Protein 8G0P (pdb70)

Structure (mmCIF, N/CA/C/O backbone):
data_8G0P
#
_entry.id   8G0P
#
_cell.length_a   49.903
_cell.length_b   72.259
_cell.length_c   80.065
_cell.angle_alpha   90.000
_cell.angle_beta   98.560
_cell.angle_gamma   90.000
#
_symmetry.space_group_name_H-M   'C 1 2 1'
#
loop_
_entity.id
_entity.type
_entity.pdbx_description
1 polymer 'Kinetochore protein NDC80 homolog'
2 polymer 'Kinetochore protein Nuf2'
3 water water
#
loop_
_atom_site.group_PDB
_atom_site.id
_atom_site.type_symbol
_atom_site.label_atom_id
_atom_site.label_alt_id
_atom_site.label_comp_id
_atom_site.label_asym_id
_atom_site.label_entity_id
_atom_site.label_seq_id
_atom_site.pdbx_PDB_ins_code
_atom_site.Cartn_x
_atom_site.Cartn_y
_atom_site.Cartn_z
_atom_site.occupancy
_atom_site.B_iso_or_equiv
_atom_site.auth_seq_id
_atom_site.auth_comp_id
_atom_site.auth_asym_id
_atom_site.auth_atom_id
_atom_site.pdbx_PDB_model_num
ATOM 1 N N . SER A 1 1 ? 8.37250 -9.90343 -35.27649 1.000 138.88759 1 SER A N 1
ATOM 2 C CA . SER A 1 1 ? 7.03088 -9.75645 -35.91078 1.000 132.84835 1 SER A CA 1
ATOM 3 C C . SER A 1 1 ? 6.19396 -11.01968 -35.71877 1.000 139.66163 1 SER A C 1
ATOM 4 O O . SER A 1 1 ? 5.40220 -11.11242 -34.78254 1.000 131.84491 1 SER A O 1
ATOM 14 N N . CYS A 1 2 ? 6.36810 -11.99618 -36.61050 1.000 144.89913 2 CYS A N 1
ATOM 15 C CA . CYS A 1 2 ? 5.60817 -13.23492 -36.49633 1.000 146.40776 2 CYS A CA 1
ATOM 16 C C . CYS A 1 2 ? 6.07722 -14.09429 -35.33092 1.000 138.67602 2 CYS A C 1
ATOM 17 O O . CYS A 1 2 ? 5.32790 -14.96998 -34.88416 1.000 132.31332 2 CYS A O 1
ATOM 25 N N . ASN A 1 3 ? 7.29267 -13.86588 -34.83202 1.000 138.69711 3 ASN A N 1
ATOM 26 C CA . ASN A 1 3 ? 7.79103 -14.59619 -33.67445 1.000 133.35141 3 ASN A CA 1
ATOM 27 C C . ASN A 1 3 ? 8.31274 -13.64361 -32.60561 1.000 124.86442 3 ASN A C 1
ATOM 28 O O . ASN A 1 3 ? 7.91882 -13.74236 -31.43928 1.000 122.88241 3 ASN A O 1
ATOM 39 N N . HIS A 1 4 ? 9.20195 -12.72288 -32.98864 1.000 125.58537 4 HIS A N 1
ATOM 40 C CA . HIS A 1 4 ? 9.76352 -11.78476 -32.02286 1.000 125.38458 4 HIS A CA 1
ATOM 41 C C . HIS A 1 4 ? 8.66053 -11.06148 -31.26463 1.000 121.58914 4 HIS A C 1
ATOM 42 O O . HIS A 1 4 ? 8.60521 -11.09712 -30.03189 1.000 118.95373 4 HIS A O 1
ATOM 56 N N . GLU A 1 5 ? 7.77760 -10.38536 -31.98907 1.000 124.62905 5 GLU A N 1
ATOM 57 C CA . GLU A 1 5 ? 6.63718 -9.75401 -31.33953 1.000 119.04126 5 GLU A CA 1
ATOM 58 C C . GLU A 1 5 ? 5.83674 -10.82276 -30.59566 1.000 113.83922 5 GLU A C 1
ATOM 59 O O . GLU A 1 5 ? 5.87360 -10.87157 -29.35994 1.000 114.01957 5 GLU A O 1
ATOM 71 N N . ARG A 1 6 ? 5.15535 -11.69885 -31.33705 1.000 113.77943 6 ARG A N 1
ATOM 72 C CA . ARG A 1 6 ? 4.26621 -12.68068 -30.72262 1.000 114.46490 6 ARG A CA 1
ATOM 73 C C . ARG A 1 6 ? 4.86411 -13.27772 -29.45244 1.000 103.06153 6 ARG A C 1
ATOM 74 O O . ARG A 1 6 ? 4.19226 -13.37696 -28.42133 1.000 105.56240 6 ARG A O 1
ATOM 95 N N . ASN A 1 7 ? 6.13762 -13.67481 -29.50959 1.000 99.55353 7 ASN A N 1
ATOM 96 C CA . ASN A 1 7 ? 6.77950 -14.24356 -28.32894 1.000 103.64290 7 ASN A CA 1
ATOM 97 C C . ASN A 1 7 ? 6.93038 -13.20216 -27.22698 1.000 105.35508 7 ASN A C 1
ATOM 98 O O . ASN A 1 7 ? 6.71523 -13.50416 -26.04726 1.000 94.90220 7 ASN A O 1
ATOM 109 N N . GLU A 1 8 ? 7.30401 -11.97223 -27.58754 1.000 102.06350 8 GLU A N 1
ATOM 110 C CA . GLU A 1 8 ? 7.40557 -10.91729 -26.58470 1.000 97.77151 8 GLU A CA 1
ATOM 111 C C . GLU A 1 8 ? 6.04747 -10.63427 -25.95464 1.000 94.12195 8 GLU A C 1
ATOM 112 O O . GLU A 1 8 ? 5.95377 -10.39944 -24.74402 1.000 83.86073 8 GLU A O 1
ATOM 124 N N . LEU A 1 9 ? 4.98013 -10.65208 -26.75853 1.000 88.12267 9 LEU A N 1
ATOM 125 C CA . LEU A 1 9 ? 3.64293 -10.50096 -26.19449 1.000 84.63664 9 LEU A CA 1
ATOM 126 C C . LEU A 1 9 ? 3.33098 -11.64420 -25.23389 1.000 86.72191 9 LEU A C 1
ATOM 127 O O . LEU A 1 9 ? 2.69118 -11.43543 -24.19693 1.000 70.37374 9 LEU A O 1
ATOM 143 N N . GLN A 1 10 ? 3.79287 -12.85713 -25.55261 1.000 77.73549 10 GLN A N 1
ATOM 144 C CA . GLN A 1 10 ? 3.54040 -14.00234 -24.68238 1.000 78.46852 10 GLN A CA 1
ATOM 145 C C . GLN A 1 10 ? 4.19563 -13.81153 -23.31961 1.000 79.11437 10 GLN A C 1
ATOM 146 O O . GLN A 1 10 ? 3.56161 -14.01925 -22.27804 1.000 73.25323 10 GLN A O 1
ATOM 160 N N . GLN A 1 11 ? 5.47597 -13.42983 -23.30664 1.000 68.55613 11 GLN A N 1
ATOM 161 C CA . GLN A 1 11 ? 6.16174 -13.21281 -22.03732 1.000 80.60423 11 GLN A CA 1
ATOM 162 C C . GLN A 1 11 ? 5.46104 -12.14718 -21.20589 1.000 72.08068 11 GLN A C 1
ATOM 163 O O . GLN A 1 11 ? 5.44370 -12.23350 -19.97248 1.000 59.02775 11 GLN A O 1
ATOM 177 N N . THR A 1 12 ? 4.87799 -11.13926 -21.85952 1.000 69.02267 12 THR A N 1
ATOM 178 C CA . THR A 1 12 ? 4.08923 -10.14938 -21.13419 1.000 66.44879 12 THR A CA 1
ATOM 179 C C . THR A 1 12 ? 2.85768 -10.79162 -20.50848 1.000 63.87785 12 THR A C 1
ATOM 180 O O . THR A 1 12 ? 2.52005 -10.50936 -19.35374 1.000 53.72365 12 THR A O 1
ATOM 191 N N . ILE A 1 13 ? 2.17406 -11.66142 -21.25662 1.000 64.98277 13 ILE A N 1
ATOM 192 C CA . ILE A 1 13 ? 1.04472 -12.39585 -20.69438 1.000 66.71835 13 ILE A CA 1
ATOM 193 C C . ILE A 1 13 ? 1.48860 -13.18762 -19.47147 1.000 65.92177 13 ILE A C 1
ATOM 194 O O . ILE A 1 13 ? 0.80847 -13.19898 -18.43770 1.000 60.04308 13 ILE A O 1
ATOM 210 N N . ASN A 1 14 ? 2.63885 -13.85822 -19.56759 1.000 64.75876 14 ASN A N 1
ATOM 211 C CA . ASN A 1 14 ? 3.12965 -14.65713 -18.44964 1.000 56.55375 14 ASN A CA 1
ATOM 212 C C . ASN A 1 14 ? 3.41149 -13.78380 -17.23397 1.000 56.41404 14 ASN A C 1
ATOM 213 O O . ASN A 1 14 ? 3.00208 -14.10632 -16.11232 1.000 53.05180 14 ASN A O 1
ATOM 224 N N . LYS A 1 15 ? 4.12139 -12.67352 -17.43737 1.000 48.41136 15 LYS A N 1
ATOM 225 C CA . LYS A 1 15 ? 4.42397 -11.77188 -16.33222 1.000 52.26863 15 LYS A CA 1
ATOM 226 C C . LYS A 1 15 ? 3.14283 -11.21484 -15.72478 1.000 59.08023 15 LYS A C 1
ATOM 227 O O . LYS A 1 15 ? 2.89345 -11.35801 -14.52244 1.000 44.12388 15 LYS A O 1
ATOM 246 N N . LEU A 1 16 ? 2.30839 -10.58222 -16.55394 1.000 44.85703 16 LEU A N 1
ATOM 247 C CA . LEU A 1 16 ? 1.09164 -9.95682 -16.04832 1.000 55.21672 16 LEU A CA 1
ATOM 248 C C . LEU A 1 16 ? 0.18769 -10.96232 -15.34350 1.000 51.40147 16 LEU A C 1
ATOM 249 O O . LEU A 1 16 ? -0.48767 -10.60927 -14.36946 1.000 50.74420 16 LEU A O 1
ATOM 265 N N . THR A 1 17 ? 0.16275 -12.21466 -15.80794 1.000 44.42704 17 THR A N 1
ATOM 266 C CA . THR A 1 17 ? -0.65951 -13.22283 -15.14618 1.000 48.59735 17 THR A CA 1
ATOM 267 C C . THR A 1 17 ? -0.16507 -13.48714 -13.72900 1.000 47.58468 17 THR A C 1
ATOM 268 O O . THR A 1 17 ? -0.96704 -13.62814 -12.79873 1.000 46.31403 17 THR A O 1
ATOM 279 N N . LYS A 1 18 ? 1.15540 -13.56723 -13.54650 1.000 45.16667 18 LYS A N 1
ATOM 280 C CA . LYS A 1 18 ? 1.70440 -13.72906 -12.20534 1.000 48.63072 18 LYS A CA 1
ATOM 281 C C . LYS A 1 18 ? 1.52791 -12.46299 -11.37743 1.000 50.99147 18 LYS A C 1
ATOM 282 O O . LYS A 1 18 ? 1.31706 -12.54175 -10.16073 1.000 48.72499 18 LYS A O 1
ATOM 301 N N . ASP A 1 19 ? 1.60899 -11.29126 -12.01274 1.000 45.66753 19 ASP A N 1
ATOM 302 C CA . ASP A 1 19 ? 1.35462 -10.04747 -11.29423 1.000 52.35039 19 ASP A CA 1
ATOM 303 C C . ASP A 1 19 ? -0.07868 -9.99830 -10.77997 1.000 47.80098 19 ASP A C 1
ATOM 304 O O . ASP A 1 19 ? -0.32837 -9.55455 -9.65273 1.000 43.62872 19 ASP A O 1
ATOM 313 N N . LEU A 1 20 ? -1.03562 -10.44513 -11.59724 1.000 41.02766 20 LEU A N 1
ATOM 314 C CA . LEU A 1 20 ? -2.42566 -10.49504 -11.15593 1.000 46.70398 20 LEU A CA 1
ATOM 315 C C . LEU A 1 20 ? -2.58553 -11.44822 -9.97863 1.000 49.06735 20 LEU A C 1
ATOM 316 O O . LEU A 1 20 ? -3.24109 -11.12012 -8.98281 1.000 43.31481 20 LEU A O 1
ATOM 332 N N . GLU A 1 21 ? -1.98877 -12.63940 -10.07629 1.000 46.23623 21 GLU A N 1
ATOM 333 C CA . GLU A 1 21 ? -2.05156 -13.59253 -8.97320 1.000 45.97542 21 GLU A CA 1
ATOM 334 C C . GLU A 1 21 ? -1.54913 -12.96944 -7.67783 1.000 43.54945 21 GLU A C 1
ATOM 335 O O . GLU A 1 21 ? -2.13920 -13.17292 -6.61108 1.000 40.36076 21 GLU A O 1
ATOM 347 N N . ALA A 1 22 ? -0.45387 -12.20960 -7.74979 1.000 39.78728 22 ALA A N 1
ATOM 348 C CA . ALA A 1 22 ? 0.08873 -11.58502 -6.54855 1.000 43.87069 22 ALA A CA 1
ATOM 349 C C . ALA A 1 22 ? -0.88949 -10.57309 -5.96523 1.000 48.63153 22 ALA A C 1
ATOM 350 O O . ALA A 1 22 ? -0.99248 -10.43203 -4.74173 1.000 45.02672 22 ALA A O 1
ATOM 357 N N . GLU A 1 23 ? -1.61733 -9.85758 -6.82471 1.000 52.67405 23 GLU A N 1
ATOM 358 C CA . GLU A 1 23 ? -2.58402 -8.87901 -6.34213 1.000 49.37363 23 GLU A CA 1
ATOM 359 C C . GLU A 1 23 ? -3.85214 -9.54250 -5.82155 1.000 44.87310 23 GLU A C 1
ATOM 360 O O . GLU A 1 23 ? -4.45992 -9.04146 -4.86866 1.000 42.91430 23 GLU A O 1
ATOM 372 N N . GLN A 1 24 ? -4.27035 -10.65400 -6.43322 1.000 41.45009 24 GLN A N 1
ATOM 373 C CA . GLN A 1 24 ? -5.37891 -11.42372 -5.88142 1.000 45.16868 24 GLN A CA 1
ATOM 374 C C . GLN A 1 24 ? -5.04019 -11.93357 -4.48719 1.000 42.68355 24 GLN A C 1
ATOM 375 O O . GLN A 1 24 ? -5.90310 -11.97599 -3.60325 1.000 40.77399 24 GLN A O 1
ATOM 389 N N . GLN A 1 25 ? -3.78436 -12.33423 -4.27935 1.000 41.02583 25 GLN A N 1
ATOM 390 C CA . GLN A 1 25 ? -3.34047 -12.77274 -2.96050 1.000 40.21200 25 GLN A CA 1
ATOM 391 C C . GLN A 1 25 ? -3.38966 -11.62407 -1.96189 1.000 46.92586 25 GLN A C 1
ATOM 392 O O . GLN A 1 25 ? -3.89210 -11.77652 -0.84137 1.000 40.96772 25 GLN A O 1
ATOM 406 N N . LYS A 1 26 ? -2.87124 -10.45891 -2.35742 1.000 41.79858 26 LYS A N 1
ATOM 407 C CA . LYS A 1 26 ? -2.83261 -9.31506 -1.45308 1.000 45.25696 26 LYS A CA 1
ATOM 408 C C . LYS A 1 26 ? -4.23494 -8.88291 -1.04425 1.000 44.24754 26 LYS A C 1
ATOM 409 O O . LYS A 1 26 ? -4.46774 -8.52099 0.11556 1.000 45.71285 26 LYS A O 1
ATOM 428 N N . LEU A 1 27 ? -5.18310 -8.91085 -1.98254 1.000 43.18322 27 LEU A N 1
ATOM 429 C CA . LEU A 1 27 ? -6.55015 -8.51168 -1.66326 1.000 46.98510 27 LEU A CA 1
ATOM 430 C C . LEU A 1 27 ? -7.16463 -9.45040 -0.63259 1.000 43.00795 27 LEU A C 1
ATOM 431 O O . LEU A 1 27 ? -7.69896 -9.00654 0.38937 1.000 43.44246 27 LEU A O 1
ATOM 447 N N . TRP A 1 28 ? -7.10232 -10.75834 -0.89215 1.000 50.19032 28 TRP A N 1
ATOM 448 C CA . TRP A 1 28 ? -7.61181 -11.73755 0.06382 1.000 42.61619 28 TRP A CA 1
ATOM 449 C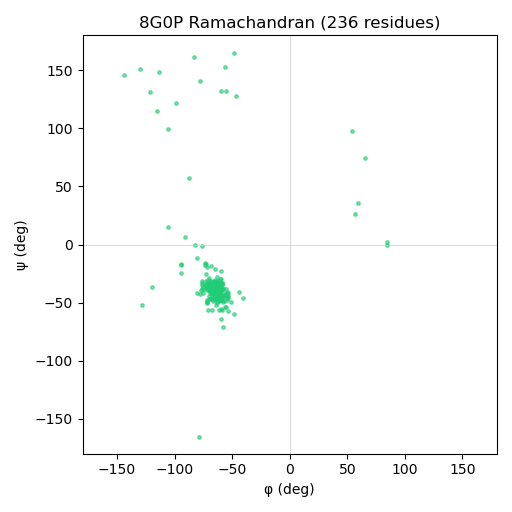 C . TRP A 1 28 ? -6.94923 -11.57040 1.42478 1.000 44.89851 28 TRP A C 1
ATOM 450 O O . TRP A 1 28 ? -7.62556 -11.58626 2.46138 1.000 45.84344 28 TRP A O 1
ATOM 471 N N . ASN A 1 29 ? -5.62648 -11.39305 1.43913 1.000 41.53901 29 ASN A N 1
ATOM 472 C CA . ASN A 1 29 ? -4.91035 -11.16476 2.69028 1.000 44.01382 29 ASN A CA 1
ATOM 473 C C . ASN A 1 29 ? -5.48701 -9.97149 3.44338 1.000 47.82144 29 ASN A C 1
ATOM 474 O O . ASN A 1 29 ? -5.84092 -10.07751 4.62307 1.00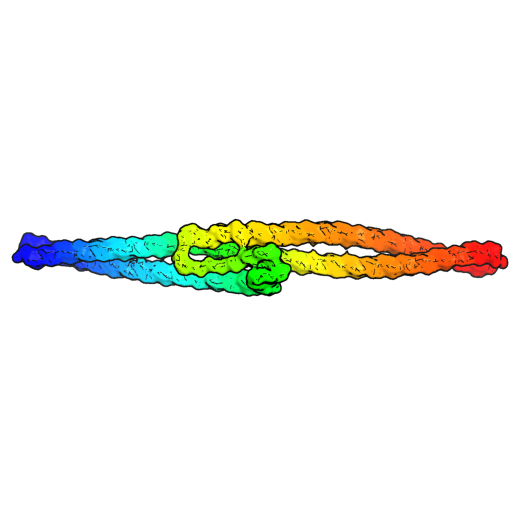0 42.69908 29 ASN A O 1
ATOM 485 N N . GLU A 1 30 ? -5.58660 -8.81989 2.77356 1.000 43.47428 30 GLU A N 1
ATOM 486 C CA . GLU A 1 30 ? -6.08359 -7.62022 3.43850 1.000 44.76747 30 GLU A CA 1
ATOM 487 C C . GLU A 1 30 ? -7.53981 -7.77192 3.85549 1.000 47.99968 30 GLU A C 1
ATOM 488 O O . GLU A 1 30 ? -7.96464 -7.17555 4.85146 1.000 48.29294 30 GLU A O 1
ATOM 500 N N . GLU A 1 31 ? -8.32108 -8.55812 3.10973 1.000 46.02088 31 GLU A N 1
ATOM 501 C CA . GLU A 1 31 ? -9.70514 -8.80111 3.50092 1.000 49.61377 31 GLU A CA 1
ATOM 502 C C . GLU A 1 31 ? -9.77446 -9.53048 4.83559 1.000 51.51610 31 GLU A C 1
ATOM 503 O O . GLU A 1 31 ? -10.60246 -9.19939 5.69261 1.000 48.19627 31 GLU A O 1
ATOM 515 N N . LEU A 1 32 ? -8.90968 -10.52979 5.02913 1.000 47.19782 32 LEU A N 1
ATOM 516 C CA . LEU A 1 32 ? -8.92602 -11.29157 6.27157 1.000 52.05694 32 LEU A CA 1
ATOM 517 C C . LEU A 1 32 ? -8.39072 -10.47270 7.43986 1.000 46.49296 32 LEU A C 1
ATOM 518 O O . LEU A 1 32 ? -8.87436 -10.62148 8.56711 1.000 47.95902 32 LEU A O 1
ATOM 534 N N . LYS A 1 33 ? -7.40046 -9.60955 7.19950 1.000 47.04401 33 LYS A N 1
ATOM 535 C CA . LYS A 1 33 ? -6.94609 -8.70558 8.25128 1.000 55.69542 33 LYS A CA 1
ATOM 536 C C . LYS A 1 33 ? -8.08481 -7.80634 8.71566 1.000 48.67041 33 LYS A C 1
ATOM 537 O O . LYS A 1 33 ? -8.31007 -7.63648 9.91890 1.000 48.57120 33 LYS A O 1
ATOM 556 N N . TYR A 1 34 ? -8.81085 -7.21212 7.76508 1.000 44.94859 34 TYR A N 1
ATOM 557 C CA . TYR A 1 34 ? -9.93553 -6.35448 8.12127 1.000 52.49637 34 TYR A CA 1
ATOM 558 C C . TYR A 1 34 ? -10.98094 -7.12203 8.92051 1.000 54.83610 34 TYR A C 1
ATOM 559 O O . TYR A 1 34 ? -11.56419 -6.58620 9.87051 1.000 45.64523 34 TYR A O 1
ATOM 577 N N . ALA A 1 35 ? -11.23458 -8.37873 8.54917 1.000 46.72392 35 ALA A N 1
ATOM 578 C CA . ALA A 1 35 ? -12.21383 -9.17982 9.27511 1.000 49.28171 35 ALA A CA 1
ATOM 579 C C . ALA A 1 35 ? -11.75878 -9.42875 10.70776 1.000 53.62448 35 ALA A C 1
ATOM 580 O O . ALA A 1 35 ? -12.54117 -9.28313 11.65407 1.000 44.11710 35 ALA A O 1
ATOM 587 N N . ARG A 1 36 ? -10.49005 -9.80667 10.88823 1.000 45.07799 36 ARG A N 1
ATOM 588 C CA . ARG A 1 36 ? -9.96263 -9.97652 12.23821 1.000 51.26503 36 ARG A CA 1
ATOM 589 C C . ARG A 1 36 ? -10.01198 -8.66580 13.01393 1.000 57.96314 36 ARG A C 1
ATOM 590 O O . ARG A 1 36 ? -10.38374 -8.64576 14.19299 1.000 48.67756 36 ARG A O 1
ATOM 611 N N . GLY A 1 37 ? -9.63338 -7.55964 12.37090 1.000 47.45630 37 GLY A N 1
ATOM 612 C CA . GLY A 1 37 ? -9.67746 -6.27576 13.04896 1.000 49.59045 37 GLY A CA 1
ATOM 613 C C . GLY A 1 37 ? -11.08118 -5.89935 13.48174 1.000 54.06009 37 GLY A C 1
ATOM 614 O O . GLY A 1 37 ? -11.27994 -5.33892 14.56190 1.000 52.70977 37 GLY A O 1
ATOM 618 N N . LYS A 1 38 ? -12.07142 -6.20071 12.64148 1.000 49.59739 38 LYS A N 1
ATOM 619 C CA . LYS A 1 38 ? -13.46014 -5.96839 13.01728 1.000 51.60118 38 LYS A CA 1
ATOM 620 C C . LYS A 1 38 ? -13.81774 -6.76497 14.26403 1.000 61.00825 38 LYS A C 1
ATOM 621 O O . LYS A 1 38 ? -14.13774 -6.19547 15.31349 1.000 55.05925 38 LYS A O 1
ATOM 640 N N . GLU A 1 39 ? -13.77115 -8.09437 14.15865 1.000 56.25783 39 GLU A N 1
ATOM 641 C CA . GLU A 1 39 ? -14.13103 -8.98910 15.25257 1.000 62.20221 39 GLU A CA 1
ATOM 642 C C . GLU A 1 39 ? -13.53614 -8.50781 16.56902 1.000 59.39149 39 GLU A C 1
ATOM 643 O O . GLU A 1 39 ? -14.19780 -8.56485 17.60987 1.000 57.76442 39 GLU A O 1
ATOM 655 N N . ALA A 1 40 ? -12.29094 -8.02962 16.53556 1.000 52.58597 40 ALA A N 1
ATOM 656 C CA . ALA A 1 40 ? -11.67744 -7.50393 17.74943 1.000 55.19834 40 ALA A CA 1
ATOM 657 C C . ALA A 1 40 ? -12.44671 -6.30551 18.28935 1.000 54.82986 40 ALA A C 1
ATOM 658 O O . ALA A 1 40 ? -12.53188 -6.12276 19.50884 1.000 58.06570 40 ALA A O 1
ATOM 665 N N . ILE A 1 41 ? -13.01581 -5.48400 17.40506 1.000 54.02332 41 ILE A N 1
ATOM 666 C CA . ILE A 1 41 ? -13.79446 -4.33402 17.85455 1.000 60.34165 41 ILE A CA 1
ATOM 667 C C . ILE A 1 41 ? -15.16033 -4.77534 18.36560 1.000 60.85019 41 ILE A C 1
ATOM 668 O O . ILE A 1 41 ? -15.64478 -4.26878 19.38280 1.000 50.86508 41 ILE A O 1
ATOM 684 N N . GLU A 1 42 ? -15.81036 -5.71299 17.67035 1.000 57.75824 42 GLU A N 1
ATOM 685 C CA . GLU A 1 42 ? -17.08929 -6.22190 18.15557 1.000 61.21219 42 GLU A CA 1
ATOM 686 C C . GLU A 1 42 ? -16.92969 -6.87281 19.52426 1.000 61.56189 42 GLU A C 1
ATOM 687 O O . GLU A 1 42 ? -17.82054 -6.77301 20.37598 1.000 60.37553 42 GLU A O 1
ATOM 699 N N . THR A 1 43 ? -15.79786 -7.54325 19.75457 1.000 58.12450 43 THR A N 1
ATOM 700 C CA . THR A 1 43 ? -15.55192 -8.14693 21.05999 1.000 64.95937 43 THR A CA 1
ATOM 701 C C . THR A 1 43 ? -15.42356 -7.08223 22.14292 1.000 65.88284 43 THR A C 1
ATOM 702 O O . THR A 1 43 ? -15.97637 -7.23336 23.23854 1.000 63.09637 43 THR A O 1
ATOM 713 N N . GLN A 1 44 ? -14.69583 -5.99940 21.85832 1.000 63.79872 44 GLN A N 1
ATOM 714 C CA . GLN A 1 44 ? -14.55666 -4.92986 22.84115 1.000 63.43427 44 GLN A CA 1
ATOM 715 C C . GLN A 1 44 ? -15.88365 -4.21517 23.06658 1.000 58.80461 44 GLN A C 1
ATOM 716 O O . GLN A 1 44 ? -16.20236 -3.82582 24.19675 1.000 50.48573 44 GLN A O 1
ATOM 730 N N . LEU A 1 45 ? -16.66949 -4.03094 22.00260 1.000 51.63655 45 LEU A N 1
ATOM 731 C CA . LEU A 1 45 ? -17.97596 -3.39934 22.15252 1.000 57.68434 45 LEU A CA 1
ATOM 732 C C . LEU A 1 45 ? -18.90101 -4.25321 23.01004 1.000 57.96507 45 LEU A C 1
ATOM 733 O O . LEU A 1 45 ? -19.67730 -3.72616 23.81534 1.000 63.51465 45 LEU A O 1
ATOM 749 N N . ALA A 1 46 ? -18.83791 -5.57715 22.84569 1.000 60.49923 46 ALA A N 1
ATOM 750 C CA . ALA A 1 46 ? -19.65694 -6.46023 23.66708 1.000 52.88067 46 ALA A CA 1
ATOM 751 C C . ALA A 1 46 ? -19.31559 -6.31832 25.14320 1.000 60.47455 46 ALA A C 1
ATOM 752 O O . ALA A 1 46 ? -20.20017 -6.43586 25.99991 1.000 61.75569 46 ALA A O 1
ATOM 759 N N . GLU A 1 47 ? -18.04361 -6.06675 25.46104 1.000 54.13157 47 GLU A N 1
ATOM 760 C CA . GLU A 1 47 ? -17.66026 -5.85771 26.85270 1.000 59.32172 47 GLU A CA 1
ATOM 761 C C . GLU A 1 47 ? -18.17149 -4.51723 27.36743 1.000 61.09998 47 GLU A C 1
ATOM 762 O O . GLU A 1 47 ? -18.57054 -4.40439 28.53233 1.000 57.06986 47 GLU A O 1
ATOM 774 N N . TYR A 1 48 ? -18.16982 -3.48925 26.51506 1.000 56.01491 48 TYR A N 1
ATOM 775 C CA . TYR A 1 48 ? -18.67286 -2.18573 26.93702 1.000 60.33116 48 TYR A CA 1
ATOM 776 C C . TYR A 1 48 ? -20.18153 -2.22109 27.14845 1.000 55.75424 48 TYR A C 1
ATOM 777 O O . TYR A 1 48 ? -20.69651 -1.61421 28.09469 1.000 49.80722 48 TYR A O 1
ATOM 795 N N . HIS A 1 49 ? -20.90631 -2.92607 26.27611 1.000 56.52977 49 HIS A N 1
ATOM 796 C CA . HIS A 1 49 ? -22.35529 -3.01072 26.41764 1.000 57.78018 49 HIS A CA 1
ATOM 797 C C . HIS A 1 49 ? -22.75387 -3.90914 27.57967 1.000 54.44078 49 HIS A C 1
ATOM 798 O O . HIS A 1 49 ? -23.75862 -3.64424 28.24867 1.000 62.11131 49 HIS A O 1
ATOM 812 N N . LYS A 1 50 ? -21.98858 -4.97281 27.83037 1.000 47.35583 50 LYS A N 1
ATOM 813 C CA . LYS A 1 50 ? -22.25611 -5.82188 28.98625 1.000 64.37831 50 LYS A CA 1
ATOM 814 C C . LYS A 1 50 ? -22.22472 -5.00840 30.27397 1.000 61.29657 50 LYS A C 1
ATOM 815 O O . LYS A 1 50 ? -23.13950 -5.09379 31.10151 1.000 49.48362 50 LYS A O 1
ATOM 834 N N . LEU A 1 51 ? -21.17868 -4.20021 30.45508 1.000 55.64287 51 LEU A N 1
ATOM 835 C CA . LEU A 1 51 ? -21.07086 -3.39805 31.66902 1.000 63.59417 51 LEU A CA 1
ATOM 836 C C . LEU A 1 51 ? -22.10192 -2.27558 31.68257 1.000 68.53583 51 LEU A C 1
ATOM 837 O O . LEU A 1 51 ? -22.67377 -1.96555 32.73441 1.000 54.79201 51 LEU A O 1
ATOM 853 N N . ALA A 1 52 ? -22.35542 -1.65546 30.52657 1.000 54.12019 52 ALA A N 1
ATOM 854 C CA . ALA A 1 52 ? -23.37211 -0.61012 30.46139 1.000 57.59901 52 ALA A CA 1
ATOM 855 C C . ALA A 1 52 ? -24.73104 -1.14073 30.90008 1.000 59.93865 52 ALA A C 1
ATOM 856 O O . ALA A 1 52 ? -25.46004 -0.46995 31.63981 1.000 53.60952 52 ALA A O 1
ATOM 863 N N . ARG A 1 53 ? -25.09141 -2.34457 30.44813 1.000 65.91143 53 ARG A N 1
ATOM 864 C CA . ARG A 1 53 ? -26.33839 -2.95888 30.89281 1.000 64.05784 53 ARG A CA 1
ATOM 865 C C . ARG A 1 53 ? -26.31710 -3.20688 32.39625 1.000 59.81727 53 ARG A C 1
ATOM 866 O O . ARG A 1 53 ? -27.34166 -3.06112 33.07428 1.000 54.73988 53 ARG A O 1
ATOM 887 N N . LYS A 1 54 ? -25.15354 -3.57697 32.93643 1.000 56.48912 54 LYS A N 1
ATOM 888 C CA . LYS A 1 54 ? -25.03620 -3.78095 34.37630 1.000 64.08790 54 LYS A CA 1
ATOM 889 C C . LYS A 1 54 ? -25.28097 -2.48309 35.13548 1.000 65.09006 54 LYS A C 1
ATOM 890 O O . LYS A 1 54 ? -25.94998 -2.47867 36.17590 1.000 60.65562 54 LYS A O 1
ATOM 909 N N . LEU A 1 55 ? -24.74533 -1.37188 34.63284 1.000 59.94078 55 LEU A N 1
ATOM 910 C CA . LEU A 1 55 ? -24.98282 -0.06236 35.22617 1.000 55.94883 55 LEU A CA 1
ATOM 911 C C . LEU A 1 55 ? -26.30404 0.54914 34.78014 1.000 49.63111 55 LEU A C 1
ATOM 912 O O . LEU A 1 55 ? -26.62544 1.66560 35.19955 1.000 54.40847 55 LEU A O 1
ATOM 928 N N . LYS A 1 56 ? -27.06282 -0.14844 33.93569 1.000 49.76545 56 LYS A N 1
ATOM 929 C CA . LYS A 1 56 ? -28.37487 0.31092 33.48375 1.000 50.52528 56 LYS A CA 1
ATOM 930 C C . LYS A 1 56 ? -28.28782 1.65569 32.77063 1.000 59.71767 56 LYS A C 1
ATOM 931 O O . LYS A 1 56 ? -29.16939 2.50822 32.89532 1.000 55.32305 56 LYS A O 1
ATOM 950 N N . LEU A 1 57 ? -27.20333 1.84923 32.02547 1.000 55.06208 57 LEU A N 1
ATOM 951 C CA . LEU A 1 57 ? -27.18007 2.84333 30.96363 1.000 54.00067 57 LEU A CA 1
ATOM 952 C C . LEU A 1 57 ? -27.85303 2.32221 29.70285 1.000 52.28519 57 LEU A C 1
ATOM 953 O O . LEU A 1 57 ? -28.13122 3.10952 28.78917 1.000 58.75191 57 LEU A O 1
ATOM 969 N N . ILE A 1 58 ? -28.13162 1.02264 29.64647 1.000 51.73965 58 ILE A N 1
ATOM 970 C CA . ILE A 1 58 ? -28.71238 0.36171 28.48367 1.000 60.23886 58 ILE A CA 1
ATOM 971 C C . ILE A 1 58 ? -29.66523 -0.72754 28.97353 1.000 65.25979 58 ILE A C 1
ATOM 972 O O . ILE A 1 58 ? -29.38743 -1.36791 30.00868 1.000 51.10432 58 ILE A O 1
ATOM 988 N N . PRO A 1 59 ? -30.76772 -0.99322 28.27184 1.000 62.53903 59 PRO A N 1
ATOM 989 C CA . PRO A 1 59 ? -31.22020 -0.41887 26.99064 1.000 58.62012 59 PRO A CA 1
ATOM 990 C C . PRO A 1 59 ? -31.85250 0.96510 27.09556 1.000 61.63352 59 PRO A C 1
ATOM 991 O O . PRO A 1 59 ? -31.74452 1.64542 28.11166 1.000 64.20627 59 PRO A O 1
ATOM 1002 N N . LYS A 1 60 ? -32.52466 1.38760 26.02602 1.000 57.52936 60 LYS A N 1
ATOM 1003 C CA . LYS A 1 60 ? -33.18038 2.68697 26.00829 1.000 64.13360 60 LYS A CA 1
ATOM 1004 C C . LYS A 1 60 ? -34.21823 2.77105 27.11803 1.000 62.69666 60 LYS A C 1
ATOM 1005 O O . LYS A 1 60 ? -35.03429 1.86202 27.29519 1.000 63.21989 60 LYS A O 1
ATOM 1024 N N . GLY A 1 61 ? -34.18555 3.87058 27.86565 1.000 63.67121 61 GLY A N 1
ATOM 1025 C CA . GLY A 1 61 ? -35.07283 4.04926 28.99024 1.000 57.26113 61 GLY A CA 1
ATOM 1026 C C . GLY A 1 61 ? -34.60467 3.41743 30.28070 1.000 64.00594 61 GLY A C 1
ATOM 1027 O O . GLY A 1 61 ? -35.33207 3.48313 31.28042 1.000 62.59319 61 GLY A O 1
ATOM 1031 N N . ALA A 1 62 ? -33.42601 2.79897 30.29507 1.000 61.87113 62 ALA A N 1
ATOM 1032 C CA . ALA A 1 62 ? -32.88552 2.26536 31.53735 1.000 54.77517 62 ALA A CA 1
ATOM 1033 C C . ALA A 1 62 ? -32.80545 3.37277 32.58156 1.000 54.20706 62 ALA A C 1
ATOM 1034 O O . ALA A 1 62 ? -32.67746 4.55655 32.25676 1.000 58.42367 62 ALA A O 1
ATOM 1041 N N . GLU A 1 63 ? -32.87759 2.97627 33.85378 1.000 63.71634 63 GLU A N 1
ATOM 1042 C CA . GLU A 1 63 ? -33.11808 3.94502 34.91824 1.000 60.88528 63 GLU A CA 1
ATOM 1043 C C . GLU A 1 63 ? -31.90633 4.81891 35.21783 1.000 55.43008 63 GLU A C 1
ATOM 1044 O O . GLU A 1 63 ? -32.06588 5.87176 35.84345 1.000 56.84525 63 GLU A O 1
ATOM 1056 N N . ASN A 1 64 ? -30.70754 4.42133 34.78844 1.000 60.87617 64 ASN A N 1
ATOM 1057 C CA . ASN A 1 64 ? -29.50829 5.22731 34.98310 1.000 58.20923 64 ASN A CA 1
ATOM 1058 C C . ASN A 1 64 ? -29.04035 5.89027 33.68970 1.000 56.27161 64 ASN A C 1
ATOM 1059 O O . ASN A 1 64 ? -27.90399 6.37067 33.62004 1.000 53.38926 64 ASN A O 1
ATOM 1070 N N . SER A 1 65 ? -29.89712 5.93369 32.66658 1.000 61.50453 65 SER A N 1
ATOM 1071 C CA . SER A 1 65 ? -29.50967 6.44396 31.35711 1.000 59.92915 65 SER A CA 1
ATOM 1072 C C . SER A 1 65 ? -29.84012 7.91705 31.15711 1.000 67.04731 65 SER A C 1
ATOM 1073 O O . SER A 1 65 ? -29.29461 8.53919 30.23690 1.000 62.39545 65 SER A O 1
ATOM 1081 N N . LYS A 1 66 ? -30.71871 8.48455 31.98413 1.000 60.76566 66 LYS A N 1
ATOM 1082 C CA . LYS A 1 66 ? -31.13237 9.88321 31.86511 1.000 63.44340 66 LYS A CA 1
ATOM 1083 C C . LYS A 1 66 ? -31.70815 10.19116 30.48536 1.000 64.96171 66 LYS A C 1
ATOM 1084 O O . LYS A 1 66 ? -31.67156 11.33507 30.02481 1.000 74.48738 66 LYS A O 1
ATOM 1103 N N . GLY A 1 67 ? -32.24956 9.17672 29.81574 1.000 58.55343 67 GLY A N 1
ATOM 1104 C CA . GLY A 1 67 ? -32.86879 9.36430 28.52371 1.000 59.60984 67 GLY A CA 1
ATOM 1105 C C . GLY A 1 67 ? -31.92461 9.34814 27.34394 1.000 59.63121 67 GLY A C 1
ATOM 1106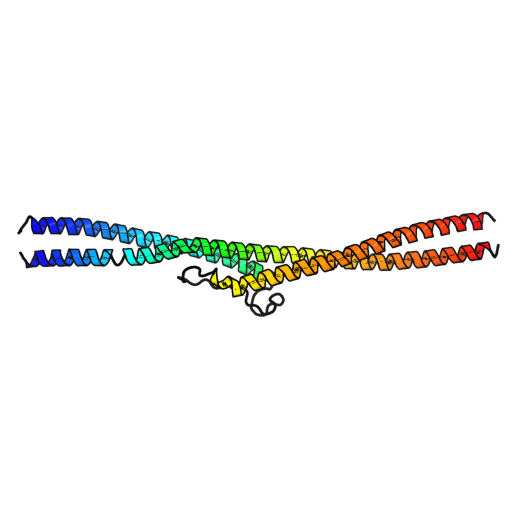 O O . GLY A 1 67 ? -32.38464 9.50324 26.20555 1.000 65.56951 67 GLY A O 1
ATOM 1110 N N . TYR A 1 68 ? -30.62622 9.17129 27.57009 1.000 63.78857 68 TYR A N 1
ATOM 1111 C CA . TYR A 1 68 ? -29.67544 9.08953 26.47406 1.000 62.68632 68 TYR A CA 1
ATOM 1112 C C . TYR A 1 68 ? -29.63322 7.67159 25.90754 1.000 63.81718 68 TYR A C 1
ATOM 1113 O O . TYR A 1 68 ? -30.04531 6.70148 26.54998 1.000 58.82371 68 TYR A O 1
ATOM 1131 N N . ASP A 1 69 ? -29.12014 7.56201 24.68614 1.000 58.17071 69 ASP A N 1
ATOM 1132 C CA . ASP A 1 69 ? -28.95359 6.28287 23.99909 1.000 59.71581 69 ASP A CA 1
ATOM 1133 C C . ASP A 1 69 ? -27.46617 5.94369 24.01431 1.000 66.94366 69 ASP A C 1
ATOM 1134 O O . ASP A 1 69 ? -26.69498 6.45742 23.19856 1.000 63.11297 69 ASP A O 1
ATOM 1143 N N . PHE A 1 70 ? -27.06718 5.07723 24.94357 1.000 59.31758 70 PHE A N 1
ATOM 1144 C CA . PHE A 1 70 ? -25.67192 4.69269 25.10000 1.000 60.43590 70 PHE A CA 1
ATOM 1145 C C . PHE A 1 70 ? -25.29522 3.47007 24.27023 1.000 57.16285 70 PHE A C 1
ATOM 1146 O O . PHE A 1 70 ? -24.17181 2.97220 24.39925 1.000 55.04166 70 PHE A O 1
ATOM 1163 N N . GLU A 1 71 ? -26.19679 2.97885 23.42448 1.000 53.85365 71 GLU A N 1
ATOM 1164 C CA . GLU A 1 71 ? -25.87349 1.86712 22.54259 1.000 69.40522 71 GLU A CA 1
ATOM 1165 C C . GLU A 1 71 ? -25.04470 2.35767 21.36220 1.000 53.91911 71 GLU A C 1
ATOM 1166 O O . GLU A 1 71 ? -25.28980 3.43786 20.81699 1.000 60.93337 71 GLU A O 1
ATOM 1178 N N . ILE A 1 72 ? -24.05887 1.55341 20.97351 1.000 59.60790 72 ILE A N 1
ATOM 1179 C CA . ILE A 1 72 ? -23.16755 1.85803 19.86085 1.000 75.39927 72 ILE A CA 1
ATOM 1180 C C . ILE A 1 72 ? -23.28865 0.73475 18.84337 1.000 72.38810 72 ILE A C 1
ATOM 1181 O O . ILE A 1 72 ? -23.21033 -0.44575 19.20373 1.000 61.21560 72 ILE A O 1
ATOM 1197 N N . LYS A 1 73 ? -23.47387 1.10117 17.57803 1.000 81.46585 73 LYS A N 1
ATOM 1198 C CA . LYS A 1 73 ? -23.64224 0.13714 16.49417 1.000 85.64483 73 LYS A CA 1
ATOM 1199 C C . LYS A 1 73 ? -22.47057 0.27333 15.5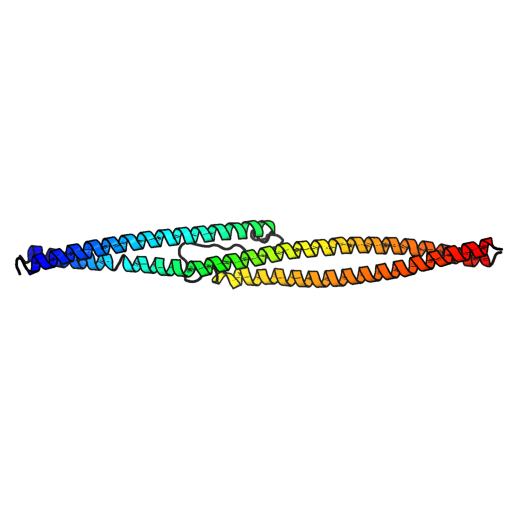3220 1.000 83.14252 73 LYS A C 1
ATOM 1200 O O . LYS A 1 73 ? -22.30921 1.31351 14.88493 1.000 93.87292 73 LYS A O 1
ATOM 1219 N N . PHE A 1 74 ? -21.65961 -0.77548 15.44120 1.000 89.09870 74 PHE A N 1
ATOM 1220 C CA . PHE A 1 74 ? -20.57816 -0.86102 14.46914 1.000 100.55384 74 PHE A CA 1
ATOM 1221 C C . PHE A 1 74 ? -21.06923 -1.69114 13.28896 1.000 98.28123 74 PHE A C 1
ATOM 1222 O O . PHE A 1 74 ? -21.46160 -2.85013 13.46323 1.000 99.35246 74 PHE A O 1
ATOM 1239 N N . ASN A 1 75 ? -21.04688 -1.10131 12.09423 1.000 106.34291 75 ASN A N 1
ATOM 1240 C CA . ASN A 1 75 ? -21.53687 -1.78409 10.90639 1.000 114.02589 75 ASN A CA 1
ATOM 1241 C C . ASN A 1 75 ? -20.39566 -2.06430 9.93277 1.000 113.19767 75 ASN A C 1
ATOM 1242 O O . ASN A 1 75 ? -19.43083 -1.29649 9.86147 1.000 105.64856 75 ASN A O 1
ATOM 1253 N N . PRO A 1 76 ? -20.47034 -3.16003 9.17553 1.000 119.72107 76 PRO A N 1
ATOM 1254 C CA . PRO A 1 76 ? -19.39279 -3.47002 8.22532 1.000 117.25262 76 PRO A CA 1
ATOM 1255 C C . PRO A 1 76 ? -19.14102 -2.31749 7.26455 1.000 118.33380 76 PRO A C 1
ATOM 1256 O O . PRO A 1 76 ? -20.06995 -1.75965 6.67633 1.000 125.15992 76 PRO A O 1
ATOM 1267 N N . GLU A 1 77 ? -17.86417 -1.96999 7.10747 1.000 116.72708 77 GLU A N 1
ATOM 1268 C CA . GLU A 1 77 ? -17.44758 -0.88537 6.22753 1.000 116.77021 77 GLU A CA 1
ATOM 1269 C C . GLU A 1 77 ? -18.17655 0.41117 6.55537 1.000 121.54051 77 GLU A C 1
ATOM 1270 O O . GLU A 1 77 ? -19.31185 0.62623 6.11845 1.000 122.70824 77 GLU A O 1
ATOM 1282 N N . ALA A 1 78 ? -17.52655 1.27873 7.32262 1.000 123.81261 78 ALA A N 1
ATOM 1283 C CA . ALA A 1 78 ? -18.02661 2.61346 7.60823 1.000 111.15957 78 ALA A CA 1
ATOM 1284 C C . ALA A 1 78 ? -16.91490 3.61507 7.33778 1.000 118.83841 78 ALA A C 1
ATOM 1285 O O . ALA A 1 78 ? -15.72904 3.29535 7.46075 1.000 120.69302 78 ALA A O 1
ATOM 1292 N N . GLY A 1 79 ? -17.30937 4.82811 6.95688 1.000 120.60861 79 GLY A N 1
ATOM 1293 C CA . GLY A 1 79 ? -16.35439 5.86256 6.61091 1.000 114.36273 79 GLY A CA 1
ATOM 1294 C C . GLY A 1 79 ? -15.25198 6.01395 7.63667 1.000 111.52280 79 GLY A C 1
ATOM 1295 O O . GLY A 1 79 ? -15.37045 5.50350 8.75499 1.000 119.67366 79 GLY A O 1
ATOM 1299 N N . ALA A 1 80 ? -14.17080 6.69987 7.26808 1.000 101.25486 80 ALA A N 1
ATOM 1300 C CA . ALA A 1 80 ? -13.07640 6.92963 8.20208 1.000 106.09290 80 ALA A CA 1
ATOM 1301 C C . ALA A 1 80 ? -13.62833 7.39738 9.54373 1.000 105.75375 80 ALA A C 1
ATOM 1302 O O . ALA A 1 80 ? -14.42133 8.33977 9.60573 1.000 104.69210 80 ALA A O 1
ATOM 1309 N N . ASN A 1 81 ? -13.21995 6.71206 10.61390 1.000 104.21982 81 ASN A N 1
ATOM 1310 C CA . ASN A 1 81 ? -13.70282 6.99368 11.96372 1.000 96.40882 81 ASN A CA 1
ATOM 1311 C C . ASN A 1 81 ? -15.18371 6.68094 12.06847 1.000 86.34596 81 ASN A C 1
ATOM 1312 O O . ASN A 1 81 ? -16.03875 7.58822 12.09645 1.000 88.32863 81 ASN A O 1
ATOM 1323 N N . CYS A 1 82 ? -15.51300 5.39535 12.11525 1.000 94.20956 82 CYS A N 1
ATOM 1324 C CA . CYS A 1 82 ? -16.89002 4.99893 12.34391 1.000 91.74206 82 CYS A CA 1
ATOM 1325 C C . CYS A 1 82 ? -17.31636 5.32268 13.76884 1.000 86.90247 82 CYS A C 1
ATOM 1326 O O . CYS A 1 82 ? -18.42241 5.82600 13.99256 1.000 93.08991 82 CYS A O 1
ATOM 1334 N N . LEU A 1 83 ? -16.44228 5.06290 14.74218 1.000 77.27789 83 LEU A N 1
ATOM 1335 C CA . LEU A 1 83 ? -16.81035 5.16720 16.14702 1.000 86.10039 83 LEU A CA 1
ATOM 1336 C C . LEU A 1 83 ? -16.48025 6.51947 16.76446 1.000 78.25115 83 LEU A C 1
ATOM 1337 O O . LEU A 1 83 ? -17.11904 6.90042 17.75093 1.000 76.92026 83 LEU A O 1
ATOM 1353 N N . VAL A 1 84 ? -15.50629 7.25353 16.22085 1.000 75.55291 84 VAL A N 1
ATOM 1354 C CA . VAL A 1 84 ? -15.22011 8.58372 16.75063 1.000 76.01500 84 VAL A CA 1
ATOM 1355 C C . VAL A 1 84 ? -16.42352 9.49895 16.56577 1.000 77.24546 84 VAL A C 1
ATOM 1356 O O . VAL A 1 84 ? -16.62289 10.44360 17.34033 1.000 67.74461 84 VAL A O 1
ATOM 1369 N N . LYS A 1 85 ? -17.24650 9.23587 15.54641 1.000 78.40724 85 LYS A N 1
ATOM 1370 C CA . LYS A 1 85 ? -18.43271 10.04948 15.31227 1.000 78.00295 85 LYS A CA 1
ATOM 1371 C C . LYS A 1 85 ? -19.44499 9.92744 16.44338 1.000 74.84709 85 LYS A C 1
ATOM 1372 O O . LYS A 1 85 ? -20.29675 10.80953 16.59357 1.000 82.97724 85 LYS A O 1
ATOM 1391 N N . TYR A 1 86 ? -19.37342 8.85700 17.23467 1.000 81.31800 86 TYR A N 1
ATOM 1392 C CA . TYR A 1 86 ? -20.26262 8.66476 18.37201 1.000 70.61463 86 TYR A CA 1
ATOM 1393 C C . TYR A 1 86 ? -19.89555 9.53659 19.56625 1.000 73.62392 86 TYR A C 1
ATOM 1394 O O . TYR A 1 86 ? -20.59456 9.48553 20.58453 1.000 66.64614 86 TYR A O 1
ATOM 1412 N N . ARG A 1 87 ? -18.82314 10.32801 19.46989 1.000 73.20204 87 ARG A N 1
ATOM 1413 C CA . ARG A 1 87 ? -18.38161 11.12286 20.61182 1.000 71.89524 87 ARG A CA 1
ATOM 1414 C C . ARG A 1 87 ? -19.50979 11.98788 21.15724 1.000 71.97246 87 ARG A C 1
ATOM 1415 O O . ARG A 1 87 ? -19.70044 12.07883 22.37486 1.000 69.37996 87 ARG A O 1
ATOM 1436 N N . ALA A 1 88 ? -20.27086 12.63199 20.27033 1.000 75.97233 88 ALA A N 1
ATOM 1437 C CA . ALA A 1 88 ? -21.36495 13.48194 20.72571 1.000 72.47780 88 ALA A CA 1
ATOM 1438 C C . ALA A 1 88 ? -22.52744 12.66331 21.27081 1.000 68.11338 88 ALA A C 1
ATOM 1439 O O . ALA A 1 88 ? -23.20236 13.09793 22.21164 1.000 73.47943 88 ALA A O 1
ATOM 1446 N N . GLN A 1 89 ? -22.77627 11.48177 20.70422 1.000 64.56921 89 GLN A N 1
ATOM 1447 C CA . GLN A 1 89 ? -23.91695 10.68541 21.13853 1.000 72.66837 89 GLN A CA 1
ATOM 1448 C C . GLN A 1 89 ? -23.65524 9.98242 22.46569 1.000 63.03325 89 GLN A C 1
ATOM 1449 O O . GLN A 1 89 ? -24.55907 9.88553 23.30273 1.000 63.20585 89 GLN A O 1
ATOM 1463 N N . VAL A 1 90 ? -22.43608 9.48046 22.67789 1.000 70.88793 90 VAL A N 1
ATOM 1464 C CA . VAL A 1 90 ? -22.14213 8.58728 23.78853 1.000 59.46945 90 VAL A CA 1
ATOM 1465 C C . VAL A 1 90 ? -21.09082 9.15920 24.72867 1.000 66.59908 90 VAL A C 1
ATOM 1466 O O . VAL A 1 90 ? -21.17859 8.96998 25.94757 1.000 57.29095 90 VAL A O 1
ATOM 1479 N N . TYR A 1 91 ? -20.09294 9.86959 24.19927 1.000 58.03454 91 TYR A N 1
ATOM 1480 C CA . TYR A 1 91 ? -18.98178 10.27586 25.05311 1.000 64.97870 91 TYR A CA 1
ATOM 1481 C C . TYR A 1 91 ? -19.31381 11.50607 25.89233 1.000 60.82536 91 TYR A C 1
ATOM 1482 O O . TYR A 1 91 ? -18.95408 11.55914 27.07310 1.000 59.33174 91 TYR A O 1
ATOM 1500 N N . VAL A 1 92 ? -19.98180 12.50435 25.31986 1.000 65.25321 92 VAL A N 1
ATOM 1501 C CA . VAL A 1 92 ? -20.22001 13.74033 26.06521 1.000 68.35357 92 VAL A CA 1
ATOM 1502 C C . VAL A 1 92 ? -21.33413 13.53091 27.08718 1.000 63.05191 92 VAL A C 1
ATOM 1503 O O . VAL A 1 92 ? -21.29729 14.16344 28.15388 1.000 63.49372 92 VAL A O 1
ATOM 1516 N N . PRO A 1 93 ? -22.33439 12.67208 26.84886 1.000 59.13948 93 PRO A N 1
ATOM 1517 C CA . PRO A 1 93 ? -23.26829 12.35665 27.93912 1.000 63.58953 93 PRO A CA 1
ATOM 1518 C C . PRO A 1 93 ? -22.64773 11.46537 28.99640 1.000 61.27119 93 PRO A C 1
ATOM 1519 O O . PRO A 1 93 ? -23.08983 11.49705 30.15167 1.000 60.74781 93 PRO A O 1
ATOM 1530 N N . LEU A 1 94 ? -21.63030 10.67954 28.64114 1.000 59.86671 94 LEU A N 1
ATOM 1531 C CA . LEU A 1 94 ? -20.96637 9.83807 29.62964 1.000 56.42030 94 LEU A CA 1
ATOM 1532 C C . LEU A 1 94 ? -20.12440 10.67938 30.58138 1.000 65.18370 94 LEU A C 1
ATOM 1533 O O . LEU A 1 94 ? -20.22326 10.53493 31.80526 1.000 60.85149 94 LEU A O 1
ATOM 1549 N N . LYS A 1 95 ? -19.28137 11.56180 30.03669 1.000 63.70834 95 LYS A N 1
ATOM 1550 C CA . LYS A 1 95 ? -18.51632 12.46925 30.88553 1.000 64.03808 95 LYS A CA 1
ATOM 1551 C C . LYS A 1 95 ? -19.43011 13.34884 31.72582 1.000 62.45518 95 LYS A C 1
ATOM 1552 O O . LYS A 1 95 ? -18.99977 13.86028 32.76489 1.000 63.92734 95 LYS A O 1
ATOM 1571 N N . GLU A 1 96 ? -20.67991 13.53515 31.29557 1.000 64.44729 96 GLU A N 1
ATOM 1572 C CA . GLU A 1 96 ? -21.64295 14.27223 32.10433 1.000 63.93244 96 GLU A CA 1
ATOM 1573 C C . GLU A 1 96 ? -22.03448 13.47548 33.34195 1.000 63.11240 96 GLU A C 1
ATOM 1574 O O . GLU A 1 96 ? -22.07778 14.01496 34.45285 1.000 63.95475 96 GLU A O 1
ATOM 1586 N N . LEU A 1 97 ? -22.34093 12.18836 33.16878 1.000 57.31321 97 LEU A N 1
ATOM 1587 C CA . LEU A 1 97 ? -22.63707 11.35255 34.32605 1.000 59.38334 97 LEU A CA 1
ATOM 1588 C C . LEU A 1 97 ? -21.43295 11.25360 35.25271 1.000 67.63463 97 LEU A C 1
ATOM 1589 O O . LEU A 1 97 ? -21.59444 11.13727 36.47296 1.000 68.77027 97 LEU A O 1
ATOM 1605 N N . LEU A 1 98 ? -20.22149 11.31126 34.69510 1.000 68.27700 98 LEU A N 1
ATOM 1606 C CA . LEU A 1 98 ? -19.01989 11.22155 35.51713 1.000 70.62345 98 LEU A CA 1
ATOM 1607 C C . LEU A 1 98 ? -18.85573 12.46102 36.38928 1.000 73.87737 98 LEU A C 1
ATOM 1608 O O . LEU A 1 98 ? -18.58889 12.35365 37.59176 1.000 65.81749 98 LEU A O 1
ATOM 1624 N N . ASN A 1 99 ? -19.01380 13.65110 35.80280 1.000 71.72207 99 ASN A N 1
ATOM 1625 C CA . ASN A 1 99 ? -18.79320 14.87535 36.56805 1.000 77.94001 99 ASN A CA 1
ATOM 1626 C C . ASN A 1 99 ? -19.93194 15.12637 37.55029 1.000 77.14539 99 ASN A C 1
ATOM 1627 O O . ASN A 1 99 ? -19.70349 15.63493 38.65428 1.000 74.99935 99 ASN A O 1
ATOM 1638 N N . GLU A 1 100 ? -21.16463 14.77554 37.17345 1.000 67.44737 100 GLU A N 1
ATOM 1639 C CA . GLU A 1 100 ? -22.26416 14.85241 38.12884 1.000 75.29416 100 GLU A CA 1
ATOM 1640 C C . GLU A 1 100 ? -22.01133 13.94609 39.32528 1.000 69.27158 100 GLU A C 1
ATOM 1641 O O . GLU A 1 100 ? -22.41570 14.26860 40.44730 1.000 73.14854 100 GLU A O 1
ATOM 1653 N N . THR A 1 101 ? -21.34411 12.81242 39.10454 1.000 67.68329 101 THR A N 1
ATOM 1654 C CA . THR A 1 101 ? -21.04340 11.89691 40.19882 1.000 67.62537 101 THR A CA 1
ATOM 1655 C C . THR A 1 101 ? -19.96872 12.47320 41.11218 1.000 73.66667 101 THR A C 1
ATOM 1656 O O . THR A 1 101 ? -20.13085 12.50183 42.33783 1.000 60.53445 101 THR A O 1
ATOM 1667 N N . GLU A 1 102 ? -18.85959 12.93819 40.53173 1.000 67.84894 102 GLU A N 1
ATOM 1668 C CA . GLU A 1 102 ? -17.75913 13.44274 41.34680 1.000 76.49270 102 GLU A CA 1
ATOM 1669 C C . GLU A 1 102 ? -18.17894 14.67246 42.14209 1.000 78.67391 102 GLU A C 1
ATOM 1670 O O . GLU A 1 102 ? -17.73164 14.86815 43.27839 1.000 67.50752 102 GLU A O 1
ATOM 1682 N N . GLU A 1 103 ? -19.03103 15.51863 41.56049 1.000 73.05641 103 GLU A N 1
ATOM 1683 C CA . GLU A 1 103 ? -19.57819 16.64067 42.31482 1.000 75.07315 103 GLU A CA 1
ATOM 1684 C C . GLU A 1 103 ? -20.42103 16.14061 43.48148 1.000 78.07207 103 GLU A C 1
ATOM 1685 O O . GLU A 1 103 ? -20.22911 16.56017 44.62836 1.000 73.55698 103 GLU A O 1
ATOM 1697 N N . GLU A 1 104 ? -21.35529 15.22562 43.20572 1.000 74.36383 104 GLU A N 1
ATOM 1698 C CA . GLU A 1 104 ? -22.18371 14.66931 44.26989 1.000 77.70567 104 GLU A CA 1
ATOM 1699 C C . GLU A 1 104 ? -21.33788 13.97387 45.32877 1.000 70.99964 104 GLU A C 1
ATOM 1700 O O . GLU A 1 104 ? -21.72475 13.93062 46.50241 1.000 65.27220 104 GLU A O 1
ATOM 1712 N N . ILE A 1 105 ? -20.18508 13.42526 44.93983 1.000 57.93062 105 ILE A N 1
ATOM 1713 C CA . ILE A 1 105 ? -19.28515 12.83413 45.92411 1.000 66.63019 105 ILE A CA 1
ATOM 1714 C C . ILE A 1 105 ? -18.67156 13.92034 46.79890 1.000 71.55494 105 ILE A C 1
ATOM 1715 O O . ILE A 1 105 ? -18.50323 13.73976 48.01081 1.000 67.10737 105 ILE A O 1
ATOM 1731 N N . ASN A 1 106 ? -18.32654 15.06477 46.20258 1.000 67.38934 106 ASN A N 1
ATOM 1732 C CA . ASN A 1 106 ? -17.73571 16.14774 46.98043 1.000 74.41725 106 ASN A CA 1
ATOM 1733 C C . ASN A 1 106 ? -18.74808 16.77159 47.93236 1.000 71.91969 106 ASN A C 1
ATOM 1734 O O . ASN A 1 106 ? -18.37882 17.19989 49.03130 1.000 74.11953 106 ASN A O 1
ATOM 1745 N N . LYS A 1 107 ? -20.02069 16.83635 47.53433 1.000 72.45691 107 LYS A N 1
ATOM 1746 C CA . LYS A 1 107 ? -21.04756 17.32686 48.44671 1.000 67.90724 107 LYS A CA 1
ATOM 1747 C C . LYS A 1 107 ? -21.28699 16.33754 49.58059 1.000 72.68190 107 LYS A C 1
ATOM 1748 O O . LYS A 1 107 ? -21.51743 16.74011 50.72687 1.000 71.26094 107 LYS A O 1
ATOM 1767 N N . ALA A 1 108 ? -21.23570 15.03779 49.27956 1.000 67.13235 108 ALA A N 1
ATOM 1768 C CA . ALA A 1 108 ? -21.40868 14.03224 50.32172 1.000 68.25304 108 ALA A CA 1
ATOM 1769 C C . ALA A 1 108 ? -20.23639 14.04195 51.29412 1.000 75.23288 108 ALA A C 1
ATOM 1770 O O . ALA A 1 108 ? -20.43101 13.93633 52.51122 1.000 68.02529 108 ALA A O 1
ATOM 1777 N N . LEU A 1 109 ? -19.01077 14.16364 50.77738 1.000 63.25333 109 LEU A N 1
ATOM 1778 C CA . LEU A 1 109 ? -17.84830 14.23248 51.65547 1.000 66.27880 109 LEU A CA 1
ATOM 1779 C C . LEU A 1 109 ? -17.85757 15.50868 52.48661 1.000 79.50170 109 LEU A C 1
ATOM 1780 O O . LEU A 1 109 ? -17.37812 15.50866 53.62628 1.000 70.94637 109 LEU A O 1
ATOM 1796 N N . ASN A 1 110 ? -18.39579 16.60040 51.93895 1.000 79.03830 110 ASN A N 1
ATOM 1797 C CA . ASN A 1 110 ? -18.56805 17.81468 52.72897 1.000 70.66656 110 ASN A CA 1
ATOM 1798 C C . ASN A 1 110 ? -19.51109 17.56518 53.89975 1.000 81.37710 110 ASN A C 1
ATOM 1799 O O . ASN A 1 110 ? -19.22637 17.95149 55.03966 1.000 70.31306 110 ASN A O 1
ATOM 1810 N N . LYS A 1 111 ? -20.64653 16.91533 53.63279 1.000 74.36319 111 LYS A N 1
ATOM 1811 C CA . LYS A 1 111 ? -21.59679 16.61981 54.69904 1.000 70.74516 111 LYS A CA 1
ATOM 1812 C C . LYS A 1 111 ? -20.99269 15.67024 55.72434 1.000 73.18347 111 LYS A C 1
ATOM 1813 O O . LYS A 1 111 ? -21.13701 15.87662 56.93524 1.000 66.65188 111 LYS A O 1
ATOM 1832 N N . LYS A 1 112 ? -20.30793 14.62501 55.25546 1.000 59.48502 112 LYS A N 1
ATOM 1833 C CA . LYS A 1 112 ? -19.71804 13.64422 56.16163 1.000 71.77802 112 LYS A CA 1
ATOM 1834 C C . LYS A 1 112 ? -18.78392 14.31055 57.16270 1.000 78.00536 112 LYS A C 1
ATOM 1835 O O . LYS A 1 112 ? -18.92466 14.12887 58.37793 1.000 70.10578 112 LYS A O 1
ATOM 1854 N N . MET A 1 113 ? -17.81681 15.08693 56.66779 1.000 76.09638 113 MET A N 1
ATOM 1855 C CA . MET A 1 113 ? -16.86724 15.74048 57.56152 1.000 80.03102 113 MET A CA 1
ATOM 1856 C C . MET A 1 113 ? -17.57327 16.64648 58.56058 1.000 72.85489 113 MET A C 1
ATOM 1857 O O . MET A 1 113 ? -17.11710 16.78563 59.70098 1.000 68.92527 113 MET A O 1
ATOM 1871 N N . GLY A 1 114 ? -18.68103 17.26990 58.15655 1.000 68.80466 114 GLY A N 1
ATOM 1872 C CA . GLY A 1 114 ? -19.44733 18.06666 59.09990 1.000 69.38348 114 GLY A CA 1
ATOM 1873 C C . GLY A 1 114 ? -20.03637 17.22311 60.21308 1.000 73.16678 114 GLY A C 1
ATOM 1874 O O . GLY A 1 114 ? -19.97094 17.58688 61.39018 1.000 67.11652 114 GLY A O 1
ATOM 1878 N N . LEU A 1 115 ? -20.62121 16.07826 59.85277 1.000 67.75085 115 LEU A N 1
ATOM 1879 C CA . LEU A 1 115 ? -21.13881 15.16435 60.86470 1.000 70.26303 115 LEU A CA 1
ATOM 1880 C C . LEU A 1 115 ? -20.01681 14.64115 61.75334 1.000 74.69771 115 LEU A C 1
ATOM 1881 O O . LEU A 1 115 ? -20.20878 14.44366 62.95933 1.000 66.06954 115 LEU A O 1
ATOM 1897 N N . GLU A 1 116 ? -18.83407 14.41507 61.17459 1.000 58.54976 116 GLU A N 1
ATOM 1898 C CA . GLU A 1 116 ? -17.71118 13.91096 61.95838 1.000 70.89109 116 GLU A CA 1
ATOM 1899 C C . GLU A 1 116 ? -17.28700 14.91306 63.02501 1.000 76.95572 116 GLU A C 1
ATOM 1900 O O . GLU A 1 116 ? -17.03330 14.53638 64.17529 1.000 74.24674 116 GLU A O 1
ATOM 1912 N N . ASP A 1 117 ? -17.19582 16.19495 62.66128 1.000 74.03779 117 ASP A N 1
ATOM 1913 C CA . ASP A 1 117 ? -16.81198 17.20958 63.63755 1.000 80.89796 117 ASP A CA 1
ATOM 1914 C C . ASP A 1 117 ? -17.87691 17.36494 64.71568 1.000 76.50917 117 ASP A C 1
ATOM 1915 O O . ASP A 1 117 ? -17.55368 17.57800 65.89029 1.000 66.42646 117 ASP A O 1
ATOM 1924 N N . THR A 1 118 ? -19.15281 17.27231 64.33390 1.000 72.55227 118 THR A N 1
ATOM 1925 C CA . THR A 1 118 ? -20.22128 17.29889 65.32602 1.000 68.64357 118 THR A CA 1
ATOM 1926 C C . THR A 1 118 ? -20.05158 16.17258 66.33741 1.000 72.38864 118 THR A C 1
ATOM 1927 O O . THR A 1 118 ? -20.31947 16.35256 67.53050 1.000 70.40045 118 THR A O 1
ATOM 1938 N N . LEU A 1 119 ? -19.59816 15.00300 65.88059 1.000 64.70602 119 LEU A N 1
ATOM 1939 C CA . LEU A 1 119 ? -19.45283 13.86715 66.78554 1.000 74.92252 119 LEU A CA 1
ATOM 1940 C C . LEU A 1 119 ? -18.30371 14.08438 67.76390 1.000 77.88994 119 LEU A C 1
ATOM 1941 O O . LEU A 1 119 ? -18.44115 13.80515 68.96041 1.000 69.71275 119 LEU A O 1
ATOM 1957 N N . GLU A 1 120 ? -17.15912 14.57079 67.27568 1.000 77.51811 120 GLU A N 1
ATOM 1958 C CA . GLU A 1 120 ? -16.04141 14.85090 68.17238 1.000 78.99268 120 GLU A CA 1
ATOM 1959 C C . GLU A 1 120 ? -16.41589 15.92657 69.18431 1.000 81.77439 120 GLU A C 1
ATOM 1960 O O . GLU A 1 120 ? -15.99310 15.87343 70.34568 1.000 75.11833 120 GLU A O 1
ATOM 1972 N N . GLN A 1 121 ? -17.20940 16.91318 68.76018 1.000 70.12087 121 GLN A N 1
ATOM 1973 C CA . GLN A 1 121 ? -17.73043 17.90206 69.69729 1.000 81.28892 121 GLN A CA 1
ATOM 1974 C C . GLN A 1 121 ? -18.52166 17.22729 70.81068 1.000 76.34887 121 GLN A C 1
ATOM 1975 O O . GLN A 1 121 ? -18.32470 17.51730 71.99646 1.000 74.62525 121 GLN A O 1
ATOM 1989 N N . LEU A 1 122 ? -19.42496 16.31593 70.44141 1.000 65.73488 122 LEU A N 1
ATOM 1990 C CA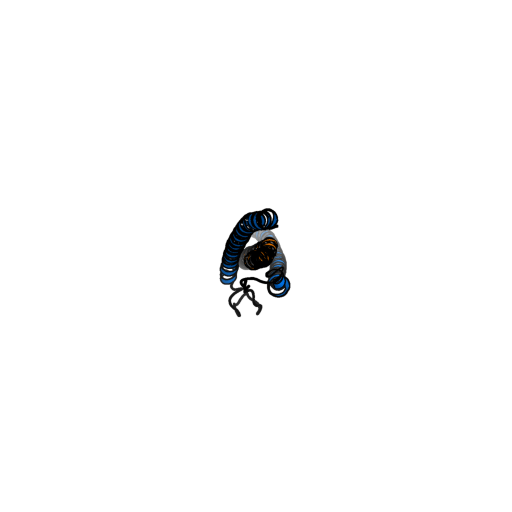 . LEU A 1 122 ? -20.26517 15.65597 71.43398 1.000 77.85458 122 LEU A CA 1
ATOM 1991 C C . LEU A 1 122 ? -19.43808 14.77514 72.36190 1.000 76.79000 122 LEU A C 1
ATOM 1992 O O . LEU A 1 122 ? -19.67040 14.75479 73.57611 1.000 62.24956 122 LEU A O 1
ATOM 2008 N N . ASN A 1 123 ? -18.47432 14.03369 71.81056 1.000 71.31660 123 ASN A N 1
ATOM 2009 C CA . ASN A 1 123 ? -17.56644 13.26293 72.65394 1.000 77.73970 123 ASN A CA 1
ATOM 2010 C C . ASN A 1 123 ? -16.89823 14.16067 73.68703 1.000 78.65178 123 ASN A C 1
ATOM 2011 O O . ASN A 1 123 ? -16.74340 13.77586 74.85210 1.000 78.61903 123 ASN A O 1
ATOM 2022 N N . ALA A 1 124 ? -16.50181 15.36802 73.27842 1.000 76.84501 124 ALA A N 1
ATOM 2023 C CA . ALA A 1 124 ? -15.90865 16.30818 74.22220 1.000 79.03426 124 ALA A CA 1
ATOM 2024 C C . ALA A 1 124 ? -16.90384 16.69833 75.30693 1.000 76.78380 124 ALA A C 1
ATOM 2025 O O . ALA A 1 124 ? -16.54925 16.77581 76.48921 1.000 85.14367 124 ALA A O 1
ATOM 2032 N N . MET A 1 125 ? -18.15760 16.94696 74.92369 1.000 74.36578 125 MET A N 1
ATOM 2033 C CA . MET A 1 125 ? -19.15384 17.37918 75.89741 1.000 63.55607 125 MET A CA 1
ATOM 2034 C C . MET A 1 125 ? -19.59663 16.22403 76.78783 1.000 69.35950 125 MET A C 1
ATOM 2035 O O . MET A 1 125 ? -19.80450 16.40830 77.99295 1.000 64.21132 125 MET A O 1
ATOM 2049 N N . ILE A 1 126 ? -19.74276 15.02621 76.21774 1.000 60.73347 126 ILE A N 1
ATOM 2050 C CA . ILE A 1 126 ? -20.14881 13.87401 77.01669 1.000 68.62305 126 ILE A CA 1
ATOM 2051 C C . ILE A 1 126 ? -19.05875 13.50794 78.01636 1.000 68.34539 126 ILE A C 1
ATOM 2052 O O . ILE A 1 126 ? -19.34678 13.13091 79.15875 1.000 67.72261 126 ILE A O 1
ATOM 2068 N N . THR A 1 127 ? -17.79165 13.60866 77.60667 1.000 70.04952 127 THR A N 1
ATOM 2069 C CA . THR A 1 127 ? -16.70070 13.24721 78.50480 1.000 72.67416 127 THR A CA 1
ATOM 2070 C C . THR A 1 127 ? -16.56017 14.24380 79.64888 1.000 73.53952 127 THR A C 1
ATOM 2071 O O . THR A 1 127 ? -16.20656 13.85339 80.76738 1.000 69.92008 127 THR A O 1
ATOM 2082 N N . GLU A 1 128 ? -16.82740 15.52661 79.39469 1.000 66.91978 128 GLU A N 1
ATOM 2083 C CA . GLU A 1 128 ? -16.76630 16.51646 80.46332 1.000 77.57284 128 GLU A CA 1
ATOM 2084 C C . GLU A 1 128 ? -17.98013 16.43233 81.38111 1.000 69.83302 128 GLU A C 1
ATOM 2085 O O . GLU A 1 128 ? -17.85843 16.68526 82.58498 1.000 68.94750 128 GLU A O 1
ATOM 2097 N N . SER A 1 129 ? -19.14930 16.07770 80.84101 1.000 61.05807 129 SER A N 1
ATOM 2098 C CA . SER A 1 129 ? -20.32503 15.90437 81.68779 1.000 68.45338 129 SER A CA 1
ATOM 2099 C C . SER A 1 129 ? -20.16447 14.69938 82.60659 1.000 65.84778 129 SER A C 1
ATOM 2100 O O . SER A 1 129 ? -20.54517 14.75257 83.78186 1.000 55.34739 129 SER A O 1
ATOM 2108 N N . LYS A 1 130 ? -19.60336 13.60283 82.08925 1.000 66.17400 130 LYS A N 1
ATOM 2109 C CA . LYS A 1 130 ? -19.35018 12.43851 82.93178 1.000 63.71409 130 LYS A CA 1
ATOM 2110 C C . LYS A 1 130 ? -18.39286 12.78451 84.06549 1.000 61.90899 130 LYS A C 1
ATOM 2111 O O . LYS A 1 130 ? -18.54060 12.28709 85.18821 1.000 58.37904 130 LYS A O 1
ATOM 2130 N N . ARG A 1 131 ? -17.40369 13.63776 83.79028 1.000 52.84018 131 ARG A N 1
ATOM 2131 C CA . ARG A 1 131 ? -16.48948 14.07678 84.83960 1.000 69.57484 131 ARG A CA 1
ATOM 2132 C C . ARG A 1 131 ? -17.23897 14.82346 85.93760 1.000 66.09306 131 ARG A C 1
ATOM 2133 O O . ARG A 1 131 ? -17.05170 14.55285 87.12968 1.000 59.37259 131 ARG A O 1
ATOM 2154 N N . SER A 1 132 ? -18.09644 15.77067 85.55114 1.000 52.66592 132 SER A N 1
ATOM 2155 C CA . SER A 1 132 ? -18.82595 16.55933 86.53828 1.000 65.73905 132 SER A CA 1
ATOM 2156 C C . SER A 1 132 ? -19.72746 15.67403 87.38933 1.000 62.11947 132 SER A C 1
ATOM 2157 O O . SER A 1 132 ? -19.75346 15.79456 88.61946 1.000 57.32922 132 SER A O 1
ATOM 2165 N N . VAL A 1 133 ? -20.48069 14.77752 86.74771 1.000 55.12595 133 VAL A N 1
ATOM 2166 C CA . VAL A 1 133 ? -21.35466 13.8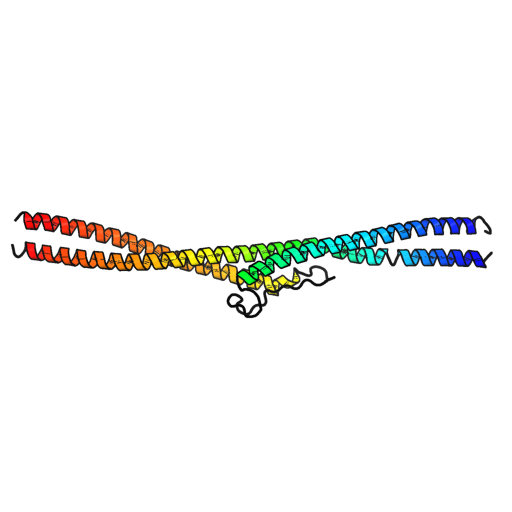7444 87.49144 1.000 63.24888 133 VAL A CA 1
ATOM 2167 C C . VAL A 1 133 ? -20.54954 13.07736 88.51051 1.000 65.04284 133 VAL A C 1
ATOM 2168 O O . VAL A 1 133 ? -20.97806 12.89230 89.65653 1.000 59.43878 133 VAL A O 1
ATOM 2181 N N . ARG A 1 134 ? -19.36983 12.59420 88.11124 1.000 60.85901 134 ARG A N 1
ATOM 2182 C CA . ARG A 1 134 ? -18.52200 11.85197 89.03754 1.000 66.97883 134 ARG A CA 1
ATOM 2183 C C . ARG A 1 134 ? -17.96985 12.75206 90.13508 1.000 72.97108 134 ARG A C 1
ATOM 2184 O O . ARG A 1 134 ? -17.78471 12.30029 91.27062 1.000 68.47412 134 ARG A O 1
ATOM 2205 N N . THR A 1 135 ? -17.69700 14.01879 89.81848 1.000 68.76704 135 THR A N 1
ATOM 2206 C CA . THR A 1 135 ? -17.19714 14.94828 90.82691 1.000 66.67389 135 THR A CA 1
ATOM 2207 C C . THR A 1 135 ? -18.29294 15.30148 91.82505 1.000 66.73412 135 THR A C 1
ATOM 2208 O O . THR A 1 135 ? -18.12842 15.12133 93.03749 1.000 71.04213 135 THR A O 1
ATOM 2219 N N . LEU A 1 136 ? -19.42358 15.81469 91.33044 1.000 61.76774 136 LEU A N 1
ATOM 2220 C CA . LEU A 1 136 ? -20.53040 16.15446 92.21894 1.000 66.78243 136 LEU A CA 1
ATOM 2221 C C . LEU A 1 136 ? -20.93495 14.95277 93.06277 1.000 69.31358 136 LEU A C 1
ATOM 2222 O O . LEU A 1 136 ? -21.27255 15.09420 94.24357 1.000 64.37206 136 LEU A O 1
ATOM 2238 N N . LYS A 1 137 ? -20.91114 13.76160 92.46319 1.000 73.42348 137 LYS A N 1
ATOM 2239 C CA . LYS A 1 137 ? -21.12521 12.51983 93.19754 1.000 65.64147 137 LYS A CA 1
ATOM 2240 C C . LYS A 1 137 ? -20.27705 12.47015 94.46290 1.000 65.40668 137 LYS A C 1
ATOM 2241 O O . LYS A 1 137 ? -20.79942 12.35893 95.57779 1.000 71.16820 137 LYS A O 1
ATOM 2260 N N . GLU A 1 138 ? -18.95430 12.53992 94.30078 1.000 65.05401 138 GLU A N 1
ATOM 2261 C CA . GLU A 1 138 ? -18.06000 12.43332 95.44763 1.000 74.08163 138 GLU A CA 1
ATOM 2262 C C . GLU A 1 138 ? -18.32808 13.53586 96.46370 1.000 71.82968 138 GLU A C 1
ATOM 2263 O O . GLU A 1 138 ? -18.30126 13.29212 97.67555 1.000 71.09894 138 GLU A O 1
ATOM 2275 N N . GLU A 1 139 ? -18.59559 14.75519 95.99081 1.000 69.97942 139 GLU A N 1
ATOM 2276 C CA . GLU A 1 139 ? -18.83556 15.86164 96.91144 1.000 73.41857 139 GLU A CA 1
ATOM 2277 C C . GLU A 1 139 ? -20.12401 15.65583 97.69960 1.000 74.38985 139 GLU A C 1
ATOM 2278 O O . GLU A 1 139 ? -20.16374 15.91459 98.90782 1.000 65.67603 139 GLU A O 1
ATOM 2290 N N . VAL A 1 140 ? -21.18713 15.19249 97.03744 1.000 69.23020 140 VAL A N 1
ATOM 2291 C CA . VAL A 1 140 ? -22.43429 14.90893 97.74468 1.000 72.00598 140 VAL A CA 1
ATOM 2292 C C . VAL A 1 140 ? -22.19614 13.86129 98.82565 1.000 79.20779 140 VAL A C 1
ATOM 2293 O O . VAL A 1 140 ? -22.64507 14.00677 99.96883 1.000 66.11994 140 VAL A O 1
ATOM 2306 N N . GLN A 1 141 ? -21.48435 12.78644 98.47842 1.000 73.43521 141 GLN A N 1
ATOM 2307 C CA . GLN A 1 141 ? -21.22312 11.72727 99.44503 1.000 79.28841 141 GLN A CA 1
ATOM 2308 C C . GLN A 1 141 ? -20.19173 12.13751 100.48753 1.000 80.73883 141 GLN A C 1
ATOM 2309 O O . GLN A 1 141 ? -20.08434 11.47659 101.52606 1.000 87.85349 141 GLN A O 1
ATOM 2323 N N . LYS A 1 142 ? -19.43388 13.20850 100.23878 1.000 83.03111 142 LYS A N 1
ATOM 2324 C CA . LYS A 1 142 ? -18.49828 13.69387 101.24768 1.000 86.79026 142 LYS A CA 1
ATOM 2325 C C . LYS A 1 142 ? -19.23886 14.30856 102.42996 1.000 94.44881 142 LYS A C 1
ATOM 2326 O O . LYS A 1 142 ? -18.80627 14.16908 103.58015 1.000 103.60521 142 LYS A O 1
ATOM 2345 N N . CYS A 1 143 ? -20.35336 14.98846 102.16943 1.000 91.24223 143 CYS A N 1
ATOM 2346 C CA . CYS A 1 143 ? -21.15567 15.58184 103.23415 1.000 97.90898 143 CYS A CA 1
ATOM 2347 C C . CYS A 1 143 ? -21.56549 14.51756 104.24939 1.000 96.89241 143 CYS A C 1
ATOM 2348 O O . CYS A 1 143 ? -21.77027 13.35531 103.89566 1.000 97.74077 143 CYS A O 1
ATOM 2356 N N . CYS B 2 1 ? -1.64870 -13.83686 -38.85722 1.000 133.73789 1 CYS B N 1
ATOM 2357 C CA . CYS B 2 1 ? -0.68691 -13.35757 -37.82385 1.000 137.73747 1 CYS B CA 1
ATOM 2358 C C . CYS B 2 1 ? -1.33846 -12.27767 -36.97505 1.000 137.27039 1 CYS B C 1
ATOM 2359 O O . CYS B 2 1 ? -1.14026 -12.22027 -35.76167 1.000 133.00498 1 CYS B O 1
ATOM 2369 N N . LYS B 2 2 ? -2.12148 -11.41626 -37.62694 1.000 138.07023 2 LYS B N 1
ATOM 2370 C CA . LYS B 2 2 ? -2.84335 -10.38355 -36.89844 1.000 129.53788 2 LYS B CA 1
ATOM 2371 C C . LYS B 2 2 ? -4.01709 -10.95176 -36.10959 1.000 130.22134 2 LYS B C 1
ATOM 2372 O O . LYS B 2 2 ? -4.51398 -10.28333 -35.20251 1.000 128.53740 2 LYS B O 1
ATOM 2391 N N . ASN B 2 3 ? -4.46865 -12.16732 -36.41730 1.000 131.16882 3 ASN B N 1
ATOM 2392 C CA . ASN B 2 3 ? -5.55826 -12.75360 -35.64213 1.000 126.66647 3 ASN B CA 1
ATOM 2393 C C . ASN B 2 3 ? -5.10616 -13.05978 -34.21875 1.000 121.54459 3 ASN B C 1
ATOM 2394 O O . ASN B 2 3 ? -5.70313 -12.58355 -33.24623 1.000 121.80999 3 ASN B O 1
ATOM 2405 N N . TYR B 2 4 ? -4.04058 -13.85112 -34.07817 1.000 118.85176 4 TYR B N 1
ATOM 2406 C CA . TYR B 2 4 ? -3.55196 -14.20292 -32.74910 1.000 114.28866 4 TYR B CA 1
ATOM 2407 C C . TYR B 2 4 ? -2.88888 -13.01162 -32.06863 1.000 113.14075 4 TYR B C 1
ATOM 2408 O O . TYR B 2 4 ? -3.02496 -12.82972 -30.85302 1.000 104.95982 4 TYR B O 1
ATOM 2426 N N . LYS B 2 5 ? -2.16457 -12.19073 -32.83293 1.000 119.27778 5 LYS B N 1
ATOM 2427 C CA . LYS B 2 5 ? -1.49418 -11.03779 -32.24057 1.000 118.45218 5 LYS B CA 1
ATOM 2428 C C . LYS B 2 5 ? -2.49802 -10.08593 -31.59864 1.000 107.38340 5 LYS B C 1
ATOM 2429 O O . LYS B 2 5 ? -2.23145 -9.52106 -30.53122 1.000 99.18512 5 LYS B O 1
ATOM 2448 N N . GLU B 2 6 ? -3.66041 -9.89466 -32.23057 1.000 108.41132 6 GLU B N 1
ATOM 2449 C CA . GLU B 2 6 ? -4.70268 -9.08331 -31.60789 1.000 107.14130 6 GLU B CA 1
ATOM 2450 C C . GLU B 2 6 ? -5.22663 -9.74897 -30.33970 1.000 94.96977 6 GLU B C 1
ATOM 2451 O O . GLU B 2 6 ? -5.43497 -9.07817 -29.32181 1.000 96.01204 6 GLU B O 1
ATOM 2463 N N . LYS B 2 7 ? -5.45034 -11.06428 -30.38364 1.000 96.10083 7 LYS B N 1
ATOM 2464 C CA . LYS B 2 7 ? -5.87855 -11.78389 -29.18845 1.000 95.35102 7 LYS B CA 1
ATOM 2465 C C . LYS B 2 7 ? -4.90617 -11.54472 -28.04061 1.000 90.86081 7 LYS B C 1
ATOM 2466 O O . LYS B 2 7 ? -5.31460 -11.23574 -26.91549 1.000 91.46702 7 LYS B O 1
ATOM 2485 N N . MET B 2 8 ? -3.60606 -11.68518 -28.31020 1.000 82.39779 8 MET B N 1
ATOM 2486 C CA . MET B 2 8 ? -2.61108 -11.39848 -27.28407 1.000 91.80749 8 MET B CA 1
ATOM 2487 C C . MET B 2 8 ? -2.60777 -9.92184 -26.91483 1.000 91.35715 8 MET B C 1
ATOM 2488 O O . MET B 2 8 ? -2.31970 -9.57287 -25.76465 1.000 86.77514 8 MET B O 1
ATOM 2502 N N . LYS B 2 9 ? -2.92370 -9.04412 -27.87087 1.000 88.85243 9 LYS B N 1
ATOM 2503 C CA . LYS B 2 9 ? -3.04500 -7.62477 -27.55936 1.000 94.47068 9 LYS B CA 1
ATOM 2504 C C . LYS B 2 9 ? -4.26978 -7.34616 -26.69836 1.000 82.81174 9 LYS B C 1
ATOM 2505 O O . LYS B 2 9 ? -4.24053 -6.44406 -25.85328 1.000 77.14072 9 LYS B O 1
ATOM 2524 N N . ASP B 2 10 ? -5.35441 -8.09578 -26.90330 1.000 78.91721 10 ASP B N 1
ATOM 2525 C CA . ASP B 2 10 ? -6.51427 -7.96915 -26.02997 1.000 84.92663 10 ASP B CA 1
ATOM 2526 C C . ASP B 2 10 ? -6.26801 -8.64824 -24.68849 1.000 77.33120 10 ASP B C 1
ATOM 2527 O O . ASP B 2 10 ? -6.71322 -8.15252 -23.64808 1.000 72.93021 10 ASP B O 1
ATOM 2536 N N . THR B 2 11 ? -5.55515 -9.77779 -24.69323 1.000 73.85583 11 THR B N 1
ATOM 2537 C CA . THR B 2 11 ? -5.30095 -10.49060 -23.44658 1.000 83.54440 11 THR B CA 1
ATOM 2538 C C . THR B 2 11 ? -4.47840 -9.64199 -22.48489 1.000 77.20206 11 THR B C 1
ATOM 2539 O O . THR B 2 11 ? -4.73901 -9.63333 -21.27596 1.000 65.80995 11 THR B O 1
ATOM 2550 N N . VAL B 2 12 ? -3.47859 -8.92048 -23.00035 1.000 73.43870 12 VAL B N 1
ATOM 2551 C CA . VAL B 2 12 ? -2.66901 -8.07047 -22.13234 1.000 77.89295 12 VAL B CA 1
ATOM 2552 C C . VAL B 2 12 ? -3.52783 -6.97291 -21.51672 1.000 72.06429 12 VAL B C 1
ATOM 2553 O O . VAL B 2 12 ? -3.39916 -6.65734 -20.32792 1.000 68.21156 12 VAL B O 1
ATOM 2566 N N . GLN B 2 13 ? -4.42278 -6.37828 -22.30984 1.000 69.75774 13 GLN B N 1
ATOM 2567 C CA . GLN B 2 13 ? -5.28200 -5.32702 -21.77597 1.000 74.72999 13 GLN B CA 1
ATOM 2568 C C . GLN B 2 13 ? -6.32829 -5.90230 -20.82976 1.000 69.11343 13 GLN B C 1
ATOM 2569 O O . GLN B 2 13 ? -6.67441 -5.27325 -19.82303 1.000 69.96139 13 GLN B O 1
ATOM 2583 N N . LYS B 2 14 ? -6.84971 -7.09287 -21.13757 1.000 67.39008 14 LYS B N 1
ATOM 2584 C CA . LYS B 2 14 ? -7.75185 -7.75683 -20.20252 1.000 69.95047 14 LYS B CA 1
ATOM 2585 C C . LYS B 2 14 ? -7.04311 -8.04673 -18.88469 1.000 64.55287 14 LYS B C 1
ATOM 2586 O O . LYS B 2 14 ? -7.64235 -7.93448 -17.80891 1.000 59.67773 14 LYS B O 1
ATOM 2605 N N . LEU B 2 15 ? -5.76031 -8.41260 -18.94981 1.000 59.29679 15 LEU B N 1
ATOM 2606 C CA . LEU B 2 15 ? -4.99366 -8.65760 -17.73283 1.000 61.19298 15 LEU B CA 1
ATOM 2607 C C . LEU B 2 15 ? -4.69911 -7.35327 -17.00110 1.000 64.33370 15 LEU B C 1
ATOM 2608 O O . LEU B 2 15 ? -4.89697 -7.25195 -15.78396 1.000 45.08381 15 LEU B O 1
ATOM 2624 N N . LYS B 2 16 ? -4.22330 -6.33985 -17.73003 1.000 56.11810 16 LYS B N 1
ATOM 2625 C CA . LYS B 2 16 ? -3.90507 -5.06284 -17.09892 1.000 59.09857 16 LYS B CA 1
ATOM 2626 C C . LYS B 2 16 ? -5.14279 -4.43740 -16.46781 1.000 61.65658 16 LYS B C 1
ATOM 2627 O O . LYS B 2 16 ? -5.05519 -3.79655 -15.41335 1.000 60.68384 16 LYS B O 1
ATOM 2646 N N . ASN B 2 17 ? -6.30679 -4.61412 -17.09660 1.000 56.34204 17 ASN B N 1
ATOM 2647 C CA . ASN B 2 17 ? -7.54158 -4.08777 -16.52397 1.000 55.23769 17 ASN B CA 1
ATOM 2648 C C . ASN B 2 17 ? -7.91612 -4.83982 -15.25226 1.000 54.03817 17 ASN B C 1
ATOM 2649 O O . ASN B 2 17 ? -8.26266 -4.22745 -14.23529 1.000 54.11987 17 ASN B O 1
ATOM 2660 N N . ALA B 2 18 ? -7.85478 -6.17352 -15.29103 1.000 50.75493 18 ALA B N 1
ATOM 2661 C CA . ALA B 2 18 ? -8.15976 -6.95892 -14.09920 1.000 59.35933 18 ALA B CA 1
ATOM 2662 C C . ALA B 2 18 ? -7.23489 -6.58574 -12.94746 1.000 52.88351 18 ALA B C 1
ATOM 2663 O O . ALA B 2 18 ? -7.68596 -6.41509 -11.80869 1.000 54.73805 18 ALA B O 1
ATOM 2670 N N . ARG B 2 19 ? -5.93578 -6.45236 -13.22643 1.000 51.96121 19 ARG B N 1
ATOM 2671 C CA . ARG B 2 19 ? -4.99276 -6.01010 -12.20516 1.000 50.31414 19 ARG B CA 1
ATOM 2672 C C . ARG B 2 19 ? -5.44005 -4.69573 -11.57777 1.000 60.67107 19 ARG B C 1
ATOM 2673 O O . ARG B 2 19 ? -5.42630 -4.54081 -10.35187 1.000 52.08732 19 ARG B O 1
ATOM 2694 N N . GLN B 2 20 ? -5.83779 -3.73061 -12.41101 1.000 61.22355 20 GLN B N 1
ATOM 2695 C CA . GLN B 2 20 ? -6.25176 -2.43308 -11.88942 1.000 66.20625 20 GLN B CA 1
ATOM 2696 C C . GLN B 2 20 ? -7.45750 -2.55612 -10.96748 1.000 50.22816 20 GLN B C 1
ATOM 2697 O O . GLN B 2 20 ? -7.58306 -1.78918 -10.00707 1.000 52.25591 20 GLN B O 1
ATOM 2711 N N . GLU B 2 21 ? -8.35503 -3.50475 -11.24204 1.000 52.25461 21 GLU B N 1
ATOM 2712 C CA A GLU B 2 21 ? -9.53418 -3.66123 -10.39508 0.443 59.73100 21 GLU B CA 1
ATOM 2713 C CA B GLU B 2 21 ? -9.53448 -3.66749 -10.39757 0.557 57.71329 21 GLU B CA 1
ATOM 2714 C C . GLU B 2 21 ? -9.16649 -4.27187 -9.04765 1.000 56.67005 21 GLU B C 1
ATOM 2715 O O . GLU B 2 21 ? -9.71251 -3.87115 -8.01230 1.000 61.36452 21 GLU B O 1
ATOM 2738 N N . VAL B 2 22 ? -8.24599 -5.23729 -9.03817 1.000 47.30596 22 VAL B N 1
ATOM 2739 C CA . VAL B 2 22 ? -7.85437 -5.86888 -7.78289 1.000 51.83240 22 VAL B CA 1
ATOM 2740 C C . VAL B 2 22 ? -7.07634 -4.88983 -6.91189 1.000 52.25826 22 VAL B C 1
ATOM 2741 O O . VAL B 2 22 ? -7.26102 -4.84759 -5.68920 1.000 47.20207 22 VAL B O 1
ATOM 2754 N N . VAL B 2 23 ? -6.19571 -4.08864 -7.51861 1.000 47.93071 23 VAL B N 1
ATOM 2755 C CA . VAL B 2 23 ? -5.46001 -3.09144 -6.74553 1.000 55.55342 23 VAL B CA 1
ATOM 2756 C C . VAL B 2 23 ? -6.42671 -2.09652 -6.11759 1.000 59.06597 23 VAL B C 1
ATOM 2757 O O . VAL B 2 23 ? -6.25583 -1.68564 -4.96397 1.000 51.16895 23 VAL B O 1
ATOM 2770 N N . GLU B 2 24 ? -7.45370 -1.68977 -6.86701 1.000 61.78222 24 GLU B N 1
ATOM 2771 C CA . GLU B 2 24 ? -8.43266 -0.74553 -6.33940 1.000 65.92479 24 GLU B CA 1
ATOM 2772 C C . GLU B 2 24 ? -9.10867 -1.30530 -5.09327 1.000 55.33650 24 GLU B C 1
ATOM 2773 O O . GLU B 2 24 ? -9.09249 -0.68191 -4.02612 1.000 61.65452 24 GLU B O 1
ATOM 2785 N N . LYS B 2 25 ? -9.71170 -2.49057 -5.21263 1.000 56.03444 25 LYS B N 1
ATOM 2786 C CA . LYS B 2 25 ? -10.36183 -3.10684 -4.06060 1.000 52.45571 25 LYS B CA 1
ATOM 2787 C C . LYS B 2 25 ? -9.37546 -3.30753 -2.91694 1.000 51.10192 25 LYS B C 1
ATOM 2788 O O . LYS B 2 25 ? -9.72637 -3.12863 -1.74438 1.000 53.92370 25 LYS B O 1
ATOM 2807 N N . TYR B 2 26 ? -8.13429 -3.67937 -3.23993 1.000 50.03045 26 TYR B N 1
ATOM 2808 C CA . TYR B 2 26 ? -7.11383 -3.83812 -2.20934 1.000 48.76444 26 TYR B CA 1
ATOM 2809 C C . TYR B 2 26 ? -6.89699 -2.53839 -1.44571 1.000 53.11450 26 TYR B C 1
ATOM 2810 O O . TYR B 2 26 ? -6.71603 -2.55013 -0.22203 1.000 51.62045 26 TYR B O 1
ATOM 2828 N N . GLU B 2 27 ? -6.91801 -1.40423 -2.14994 1.000 55.38873 27 GLU B N 1
ATOM 2829 C CA . GLU B 2 27 ? -6.69753 -0.12307 -1.48851 1.000 61.12714 27 GLU B CA 1
ATOM 2830 C C . GLU B 2 27 ? -7.87292 0.26625 -0.60173 1.000 52.25270 27 GLU B C 1
ATOM 2831 O O . GLU B 2 27 ? -7.67597 0.91899 0.42961 1.000 60.26684 27 GLU B O 1
ATOM 2843 N N . ILE B 2 28 ? -9.09577 -0.11171 -0.98299 1.000 52.26321 28 ILE B N 1
ATOM 2844 C CA . ILE B 2 28 ? -10.25546 0.17214 -0.13933 1.000 56.35136 28 ILE B CA 1
ATOM 2845 C C . ILE B 2 28 ? -10.11261 -0.54434 1.19749 1.000 61.73011 28 ILE B C 1
ATOM 2846 O O . ILE B 2 28 ? -10.31062 0.04599 2.26527 1.000 53.84386 28 ILE B O 1
ATOM 2862 N N . TYR B 2 29 ? -9.76922 -1.83380 1.15670 1.000 55.55464 29 TYR B N 1
ATOM 2863 C CA . TYR B 2 29 ? -9.53559 -2.56853 2.39346 1.000 53.16029 29 TYR B CA 1
ATOM 2864 C C . TYR B 2 29 ? -8.28143 -2.07710 3.10253 1.000 51.48428 29 TYR B C 1
ATOM 2865 O O . TYR B 2 29 ? -8.22173 -2.09690 4.33701 1.000 50.73986 29 TYR B O 1
ATOM 2883 N N . GLY B 2 30 ? -7.27570 -1.63384 2.34721 1.000 49.96764 30 GLY B N 1
ATOM 2884 C CA . GLY B 2 30 ? -6.09997 -1.05475 2.97501 1.000 50.14378 30 GLY B CA 1
ATOM 2885 C C . GLY B 2 30 ? -6.43893 0.16783 3.80387 1.000 62.44253 30 GLY B C 1
ATOM 2886 O O . GLY B 2 30 ? -5.98499 0.31013 4.94244 1.000 51.30776 30 GLY B O 1
ATOM 2890 N N . ASP B 2 31 ? -7.25080 1.06837 3.24307 1.000 57.33861 31 ASP B N 1
ATOM 2891 C CA . ASP B 2 31 ? -7.67144 2.24740 3.99202 1.000 58.28183 31 ASP B CA 1
ATOM 2892 C C . ASP B 2 31 ? -8.53682 1.86283 5.18567 1.000 56.60208 31 ASP B C 1
ATOM 2893 O O . ASP B 2 31 ? -8.40166 2.44305 6.26915 1.000 53.27761 31 ASP B O 1
ATOM 2902 N N . SER B 2 32 ? -9.43509 0.89022 5.00688 1.000 52.03156 32 SER B N 1
ATOM 2903 C CA . SER B 2 32 ? -10.28982 0.46728 6.11143 1.000 60.04857 32 SER B CA 1
ATOM 2904 C C . SER B 2 32 ? -9.46232 -0.10182 7.25692 1.000 58.44824 32 SER B C 1
ATOM 2905 O O . SER B 2 32 ? -9.72317 0.19389 8.42833 1.000 51.95882 32 SER B O 1
ATOM 2913 N N . VAL B 2 33 ? -8.45498 -0.91734 6.93771 1.000 51.17310 33 VAL B N 1
ATOM 2914 C CA . VAL B 2 33 ? -7.59723 -1.47863 7.97735 1.000 50.88110 33 VAL B CA 1
ATOM 2915 C C . VAL B 2 33 ? -6.85411 -0.36800 8.70857 1.000 55.10469 33 VAL B C 1
ATOM 2916 O O . VAL B 2 33 ? -6.64099 -0.43809 9.92549 1.000 56.56858 33 VAL B O 1
ATOM 2929 N N . ASP B 2 34 ? -6.45538 0.67824 7.98185 1.000 51.37321 34 ASP B N 1
ATOM 2930 C CA . ASP B 2 34 ? -5.71267 1.77359 8.59224 1.000 56.71117 34 ASP B CA 1
ATOM 2931 C C . ASP B 2 34 ? -6.55792 2.58374 9.56534 1.000 53.16043 34 ASP B C 1
ATOM 2932 O O . ASP B 2 34 ? -5.99760 3.30812 10.39532 1.000 53.82398 34 ASP B O 1
ATOM 2941 N N . CYS B 2 35 ? -7.88538 2.48258 9.48529 1.000 54.79654 35 CYS B N 1
ATOM 2942 C CA . CYS B 2 35 ? -8.75970 3.23859 10.37196 1.000 58.67894 35 CYS B CA 1
ATOM 2943 C C . CYS B 2 35 ? -9.18018 2.45914 11.60968 1.000 58.78154 35 CYS B C 1
ATOM 2944 O O . CYS B 2 35 ? -9.63746 3.07106 12.58129 1.000 53.68227 35 CYS B O 1
ATOM 2952 N N . LEU B 2 36 ? -9.03697 1.13505 11.60276 1.000 55.12178 36 LEU B N 1
ATOM 2953 C CA . LEU B 2 36 ? -9.45143 0.35390 12.76125 1.000 66.39878 36 LEU B CA 1
ATOM 2954 C C . LEU B 2 36 ? -8.65999 0.67801 14.02481 1.000 55.40159 36 LEU B C 1
ATOM 2955 O O . LEU B 2 36 ? -9.24811 0.58342 15.11717 1.000 50.52945 36 LEU B O 1
ATOM 2971 N N . PRO B 2 37 ? -7.37288 1.03521 13.97226 1.000 62.85518 37 PRO B N 1
ATOM 2972 C CA . PRO B 2 37 ? -6.68936 1.45094 15.20955 1.000 52.60234 37 PRO B CA 1
ATOM 2973 C C . PRO B 2 37 ? -7.41651 2.55697 15.95649 1.000 63.91233 37 PRO B C 1
ATOM 2974 O O . PRO B 2 37 ? -7.50728 2.51382 17.19055 1.000 55.73497 37 PRO B O 1
ATOM 2985 N N . SER B 2 38 ? -7.94044 3.55224 15.23728 1.000 58.61458 38 SER B N 1
ATOM 2986 C CA . SER B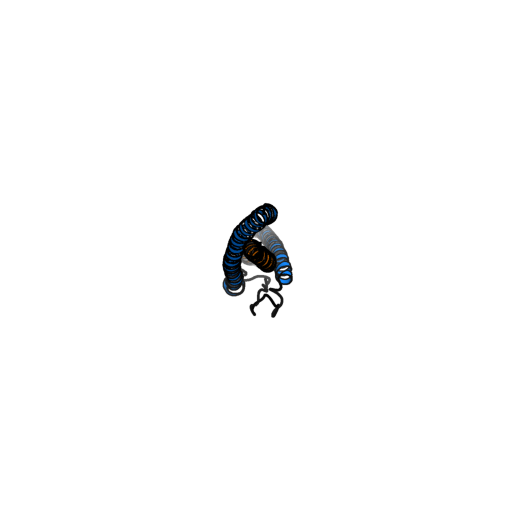 2 38 ? -8.69097 4.61820 15.89126 1.000 57.54397 38 SER B CA 1
ATOM 2987 C C . SER B 2 38 ? -9.99021 4.08981 16.48549 1.000 59.63745 38 SER B C 1
ATOM 2988 O O . SER B 2 38 ? -10.42890 4.55280 17.54443 1.000 53.53714 38 SER B O 1
ATOM 2996 N N . CYS B 2 39 ? -10.62171 3.12296 15.81644 1.000 53.32803 39 CYS B N 1
ATOM 2997 C CA . CYS B 2 39 ? -11.84725 2.53702 16.34804 1.000 53.79410 39 CYS B CA 1
ATOM 2998 C C . CYS B 2 39 ? -11.56775 1.74087 17.61629 1.000 63.79872 39 CYS B C 1
ATOM 2999 O O . CYS B 2 39 ? -12.33734 1.80732 18.58289 1.000 61.54743 39 CYS B O 1
ATOM 3007 N N . GLN B 2 40 ? -10.46920 0.98242 17.63054 1.000 51.82640 40 GLN B N 1
ATOM 3008 C CA . GLN B 2 40 ? -10.09463 0.23899 18.82904 1.000 51.33924 40 GLN B CA 1
ATOM 3009 C C . GLN B 2 40 ? -9.85336 1.18184 19.99969 1.000 63.09514 40 GLN B C 1
ATOM 3010 O O . GLN B 2 40 ? -10.30556 0.92011 21.12131 1.000 50.20767 40 GLN B O 1
ATOM 3024 N N . LEU B 2 41 ? -9.13552 2.28077 19.76029 1.000 52.52294 41 LEU B N 1
ATOM 3025 C CA . LEU B 2 41 ? -8.83854 3.21607 20.83850 1.000 62.11639 41 LEU B CA 1
ATOM 3026 C C . LEU B 2 41 ? -10.11326 3.83166 21.40027 1.000 60.15417 41 LEU B C 1
ATOM 3027 O O . LEU B 2 41 ? -10.22092 4.05514 22.61088 1.000 59.93296 41 LEU B O 1
ATOM 3043 N N . GLU B 2 42 ? -11.09221 4.11150 20.53799 1.000 59.55522 42 GLU B N 1
ATOM 3044 C CA . GLU B 2 42 ? -12.31810 4.75396 21.00052 1.000 59.56864 42 GLU B CA 1
ATOM 3045 C C . GLU B 2 42 ? -13.07634 3.85511 21.97048 1.000 55.12778 42 GLU B C 1
ATOM 3046 O O . GLU B 2 42 ? -13.54614 4.31149 23.01882 1.000 52.60894 42 GLU B O 1
ATOM 3058 N N . VAL B 2 43 ? -13.20854 2.56854 21.63612 1.000 51.23849 43 VAL B N 1
ATOM 3059 C CA . VAL B 2 43 ? -13.90755 1.64644 22.52644 1.000 59.18895 43 VAL B CA 1
ATOM 3060 C C . VAL B 2 43 ? -13.16338 1.51338 23.84725 1.000 59.57949 43 VAL B C 1
ATOM 3061 O O . VAL B 2 43 ? -13.78164 1.32054 24.90134 1.000 52.54592 43 VAL B O 1
ATOM 3074 N N . GLN B 2 44 ? -11.83241 1.61360 23.81795 1.000 51.28250 44 GLN B N 1
ATOM 3075 C CA . GLN B 2 44 ? -11.06159 1.58500 25.05633 1.000 58.06624 44 GLN B CA 1
ATOM 3076 C C . GLN B 2 44 ? -11.41963 2.76918 25.94665 1.000 56.79548 44 GLN B C 1
ATOM 3077 O O . GLN B 2 44 ? -11.61872 2.61489 27.15721 1.000 60.56108 44 GLN B O 1
ATOM 3091 N N . LEU B 2 45 ? -11.50697 3.96602 25.35981 1.000 59.44109 45 LEU B N 1
ATOM 3092 C CA . LEU B 2 45 ? -11.83774 5.14955 26.14572 1.000 60.46444 45 LEU B CA 1
ATOM 3093 C C . LEU B 2 45 ? -13.24726 5.06770 26.71691 1.000 57.61760 45 LEU B C 1
ATOM 3094 O O . LEU B 2 45 ? -13.50240 5.58557 27.80996 1.000 54.78574 45 LEU B O 1
ATOM 3110 N N . TYR B 2 46 ? -14.17328 4.43059 25.99708 1.000 55.77512 46 TYR B N 1
ATOM 3111 C CA . TYR B 2 46 ? -15.52854 4.28341 26.51578 1.000 58.81850 46 TYR B CA 1
ATOM 3112 C C . TYR B 2 46 ? -15.56605 3.27705 27.65948 1.000 61.46449 46 TYR B C 1
ATOM 3113 O O . TYR B 2 46 ? -16.28300 3.47623 28.64631 1.000 50.82416 46 TYR B O 1
ATOM 3131 N N . GLN B 2 47 ? -14.80230 2.18738 27.54211 1.000 55.70192 47 GLN B N 1
ATOM 3132 C CA . GLN B 2 47 ? -14.72939 1.21576 28.62843 1.000 58.71389 47 GLN B CA 1
ATOM 3133 C C . GLN B 2 47 ? -14.11426 1.84091 29.87348 1.000 54.22482 47 GLN B C 1
ATOM 3134 O O . GLN B 2 47 ? -14.54197 1.55463 30.99754 1.000 62.16308 47 GLN B O 1
ATOM 3148 N N . LYS B 2 48 ? -13.10656 2.69761 29.69276 1.000 56.13571 48 LYS B N 1
ATOM 3149 C CA . LYS B 2 48 ? -12.51923 3.40062 30.82767 1.000 60.08970 48 LYS B CA 1
ATOM 3150 C C . LYS B 2 48 ? -13.55734 4.27413 31.52127 1.000 62.32523 48 LYS B C 1
ATOM 3151 O O . LYS B 2 48 ? -13.70322 4.23284 32.74844 1.000 62.05452 48 LYS B O 1
ATOM 3170 N N . LYS B 2 49 ? -14.29245 5.07479 30.74410 1.000 61.82007 49 LYS B N 1
ATOM 3171 C CA . LYS B 2 49 ? -15.26033 5.99575 31.33225 1.000 64.98436 49 LYS B CA 1
ATOM 3172 C C . LYS B 2 49 ? -16.36044 5.24134 32.07165 1.000 63.30871 49 LYS B C 1
ATOM 3173 O O . LYS B 2 49 ? -16.79149 5.66167 33.15134 1.000 58.51743 49 LYS B O 1
ATOM 3192 N N . ILE B 2 50 ? -16.83461 4.12979 31.50304 1.000 55.32835 50 ILE B N 1
ATOM 3193 C CA . ILE B 2 50 ? -17.86295 3.34138 32.17587 1.000 60.13078 50 ILE B CA 1
ATOM 3194 C C . ILE B 2 50 ? -17.31350 2.75183 33.46757 1.000 65.53648 50 ILE B C 1
ATOM 3195 O O . ILE B 2 50 ? -17.98646 2.75895 34.50563 1.000 56.50780 50 ILE B O 1
ATOM 3211 N N . GLN B 2 51 ? -16.08625 2.22875 33.42556 1.000 60.87113 51 GLN B N 1
ATOM 3212 C CA . GLN B 2 51 ? -15.47250 1.69549 34.63588 1.000 61.53414 51 GLN B CA 1
ATOM 3213 C C . GLN B 2 51 ? -15.27239 2.79309 35.67309 1.000 67.39229 51 GLN B C 1
ATOM 3214 O O . GLN B 2 51 ? -15.48178 2.57134 36.87163 1.000 63.74998 51 GLN B O 1
ATOM 3228 N N . ASP B 2 52 ? -14.86782 3.98672 35.23125 1.000 64.73240 52 ASP B N 1
ATOM 3229 C CA . ASP B 2 52 ? -14.75066 5.11112 36.15326 1.000 63.50277 52 ASP B CA 1
ATOM 3230 C C . ASP B 2 52 ? -16.10369 5.46098 36.75928 1.000 66.49014 52 ASP B C 1
ATOM 3231 O O . ASP B 2 52 ? -16.21151 5.69003 37.97000 1.000 54.04884 52 ASP B O 1
ATOM 3240 N N . LEU B 2 53 ? -17.14922 5.50872 35.93051 1.000 56.10897 53 LEU B N 1
ATOM 3241 C CA . LEU B 2 53 ? -18.48984 5.76759 36.44477 1.000 62.57820 53 LEU B CA 1
ATOM 3242 C C . LEU B 2 53 ? -18.88891 4.71530 37.47203 1.000 57.65269 53 LEU B C 1
ATOM 3243 O O . LEU B 2 53 ? -19.41397 5.04263 38.54105 1.000 50.03056 53 LEU B O 1
ATOM 3259 N N . SER B 2 54 ? -18.64043 3.44056 37.16388 1.000 57.54973 54 SER B N 1
ATOM 3260 C CA . SER B 2 54 ? -18.97753 2.37052 38.09641 1.000 55.80135 54 SER B CA 1
ATOM 3261 C C . SER B 2 54 ? -18.27492 2.56542 39.43430 1.000 60.95385 54 SER B C 1
ATOM 3262 O O . SER B 2 54 ? -18.90452 2.49856 40.49624 1.000 56.93450 54 SER B O 1
ATOM 3270 N N . ASP B 2 55 ? -16.96208 2.80792 39.40074 1.000 59.19312 55 ASP B N 1
ATOM 3271 C CA . ASP B 2 55 ? -16.19819 2.91689 40.63915 1.000 59.54192 55 ASP B CA 1
ATOM 3272 C C . ASP B 2 55 ? -16.66809 4.09698 41.48018 1.000 61.93279 55 ASP B C 1
ATOM 3273 O O . ASP B 2 55 ? -16.78094 3.98910 42.70692 1.000 64.34018 55 ASP B O 1
ATOM 3282 N N . ASN B 2 56 ? -16.94313 5.23577 40.84069 1.000 60.66413 56 ASN B N 1
ATOM 3283 C CA . ASN B 2 56 ? -17.35191 6.41638 41.59352 1.000 63.85440 56 ASN B CA 1
ATOM 3284 C C . ASN B 2 56 ? -18.75434 6.25973 42.16751 1.000 64.54416 56 ASN B C 1
ATOM 3285 O O . ASN B 2 56 ? -19.05225 6.81930 43.22930 1.000 50.38845 56 ASN B O 1
ATOM 3296 N N . ARG B 2 57 ? -19.62698 5.51044 41.48946 1.000 50.76229 57 ARG B N 1
ATOM 3297 C CA . ARG B 2 57 ? -20.94032 5.22888 42.05969 1.000 64.88076 57 ARG B CA 1
ATOM 3298 C C . ARG B 2 57 ? -20.81517 4.37912 43.31925 1.000 60.34108 57 ARG B C 1
ATOM 3299 O O . ARG B 2 57 ? -21.53944 4.59821 44.29816 1.000 64.12870 57 ARG B O 1
ATOM 3320 N N . GLU B 2 58 ? -19.90090 3.40479 43.31415 1.000 61.29507 58 GLU B N 1
ATOM 3321 C CA . GLU B 2 58 ? -19.64089 2.63403 44.52530 1.000 61.31178 58 GLU B CA 1
ATOM 3322 C C . GLU B 2 58 ? -19.13070 3.53419 45.64320 1.000 66.69293 58 GLU B C 1
ATOM 3323 O O . GLU B 2 58 ? -19.56019 3.41228 46.79672 1.000 50.37096 58 GLU B O 1
ATOM 3335 N N . LYS B 2 59 ? -18.20994 4.44511 45.31819 1.000 57.38927 59 LYS B N 1
ATOM 3336 C CA . LYS B 2 59 ? -17.68366 5.35931 46.32563 1.000 61.12494 59 LYS B CA 1
ATOM 3337 C C . LYS B 2 59 ? -18.79320 6.21358 46.92556 1.000 62.05477 59 LYS B C 1
ATOM 3338 O O . LYS B 2 59 ? -18.86110 6.38614 48.14703 1.000 57.75910 59 LYS B O 1
ATOM 3357 N N . LEU B 2 60 ? -19.67701 6.75247 46.08131 1.000 53.73744 60 LEU B N 1
ATOM 3358 C CA . LEU B 2 60 ? -20.75852 7.59336 46.58592 1.000 56.68050 60 LEU B CA 1
ATOM 3359 C C . LEU B 2 60 ? -21.66808 6.81280 47.52550 1.000 55.48309 60 LEU B C 1
ATOM 3360 O O . LEU B 2 60 ? -22.04090 7.31059 48.59522 1.000 49.61137 60 LEU B O 1
ATOM 3376 N N . ALA B 2 61 ? -22.03481 5.58844 47.14419 1.000 54.09049 61 ALA B N 1
ATOM 3377 C CA . ALA B 2 61 ? -22.90598 4.78004 47.98878 1.000 60.58323 61 ALA B CA 1
ATOM 3378 C C . ALA B 2 61 ? -22.26977 4.51979 49.34801 1.000 63.15612 61 ALA B C 1
ATOM 3379 O O . ALA B 2 61 ? -22.95204 4.55810 50.37876 1.000 54.76618 61 ALA B O 1
ATOM 3386 N N . SER B 2 62 ? -20.96206 4.25098 49.37133 1.000 55.43289 62 SER B N 1
ATOM 3387 C CA . SER B 2 62 ? -20.28408 4.00847 50.64020 1.000 60.98951 62 SER B CA 1
ATOM 3388 C C . SER B 2 62 ? -20.31382 5.24688 51.52854 1.000 63.99928 62 SER B C 1
ATOM 3389 O O . SER B 2 62 ? -20.56394 5.14743 52.73553 1.000 55.65392 62 SER B O 1
ATOM 3397 N N . ILE B 2 63 ? -20.06135 6.42378 50.95142 1.000 60.70604 63 ILE B N 1
ATOM 3398 C CA . ILE B 2 63 ? -20.04910 7.64922 51.74495 1.000 60.85173 63 ILE B CA 1
ATOM 3399 C C . ILE B 2 63 ? -21.44173 7.93417 52.29628 1.000 61.18001 63 ILE B C 1
ATOM 3400 O O . ILE B 2 63 ? -21.60726 8.24251 53.48235 1.000 61.86114 63 ILE B O 1
ATOM 3416 N N . LEU B 2 64 ? -22.46326 7.84305 51.44068 1.000 54.74132 64 LEU B N 1
ATOM 3417 C CA . LEU B 2 64 ? -23.83223 8.03302 51.90718 1.000 57.61807 64 LEU B CA 1
ATOM 3418 C C . LEU B 2 64 ? -24.19132 7.00507 52.97233 1.000 62.49646 64 LEU B C 1
ATOM 3419 O O . LEU B 2 64 ? -24.89792 7.31990 53.93809 1.000 63.51403 64 LEU B O 1
ATOM 3435 N N . LYS B 2 65 ? -23.71033 5.77024 52.81642 1.000 52.59487 65 LYS B N 1
ATOM 3436 C CA . LYS B 2 65 ? -23.97201 4.73722 53.81092 1.000 58.91261 65 LYS B CA 1
ATOM 3437 C C . LYS B 2 65 ? -23.41992 5.13990 55.17315 1.000 67.06651 65 LYS B C 1
ATOM 3438 O O . LYS B 2 65 ? -24.14870 5.17171 56.17014 1.000 56.06620 65 LYS B O 1
ATOM 3457 N N . GLU B 2 66 ? -22.12071 5.44952 55.23791 1.000 56.59091 66 GLU B N 1
ATOM 3458 C CA . GLU B 2 66 ? -21.52933 5.78383 56.52882 1.000 72.61804 66 GLU B CA 1
ATOM 3459 C C . GLU B 2 66 ? -22.06023 7.11114 57.05249 1.000 63.55521 66 GLU B C 1
ATOM 3460 O O . GLU B 2 66 ? -22.15763 7.29845 58.26922 1.000 59.16013 66 GLU B O 1
ATOM 3472 N N . SER B 2 67 ? -22.38776 8.04687 56.15919 1.000 66.55639 67 SER B N 1
ATOM 3473 C CA . SER B 2 67 ? -22.94701 9.31879 56.60425 1.000 65.34444 67 SER B CA 1
ATOM 3474 C C . SER B 2 67 ? -24.25876 9.10602 57.34990 1.000 64.84022 67 SER B C 1
ATOM 3475 O O . SER B 2 67 ? -24.55098 9.81105 58.32322 1.000 59.95897 67 SER B O 1
ATOM 3483 N N . LEU B 2 68 ? -25.06429 8.13624 56.90844 1.000 57.74946 68 LEU B N 1
ATOM 3484 C CA . LEU B 2 68 ? -26.28840 7.81556 57.63380 1.000 61.12427 68 LEU B CA 1
ATOM 3485 C C . LEU B 2 68 ? -25.98256 7.13957 58.96418 1.000 62.51693 68 LEU B C 1
ATOM 3486 O O . LEU B 2 68 ? -26.71414 7.33632 59.94090 1.000 51.85473 68 LEU B O 1
ATOM 3502 N N . ASN B 2 69 ? -24.91312 6.34204 59.02182 1.000 57.83783 69 ASN B N 1
ATOM 3503 C CA . ASN B 2 69 ? -24.51189 5.74019 60.28813 1.000 63.73465 69 ASN B CA 1
ATOM 3504 C C . ASN B 2 69 ? -24.05736 6.80335 61.27971 1.000 64.46770 69 ASN B C 1
ATOM 3505 O O . ASN B 2 69 ? -24.38546 6.73082 62.46969 1.000 59.30716 69 ASN B O 1
ATOM 3516 N N . LEU B 2 70 ? -23.30310 7.80069 60.80959 1.000 60.34318 70 LEU B N 1
ATOM 3517 C CA . LEU B 2 70 ? -22.87166 8.87344 61.69927 1.000 68.18617 70 LEU B CA 1
ATOM 3518 C C . LEU B 2 70 ? -24.05745 9.67881 62.21520 1.000 58.95521 70 LEU B C 1
ATOM 3519 O O . LEU B 2 70 ? -24.02483 10.17298 63.34773 1.000 54.78180 70 LEU B O 1
ATOM 3535 N N . GLU B 2 71 ? -25.10764 9.82736 61.40216 1.000 54.87005 71 GLU B N 1
ATOM 3536 C CA . GLU B 2 71 ? -26.31130 10.50524 61.87193 1.000 58.53353 71 GLU B CA 1
ATOM 3537 C C . GLU B 2 71 ? -26.95873 9.73031 63.01272 1.000 62.48064 71 GLU B C 1
ATOM 3538 O O . GLU B 2 71 ? -27.49109 10.32632 63.95658 1.000 47.97490 71 GLU B O 1
ATOM 3550 N N . ASP B 2 72 ? -26.92202 8.39729 62.94309 1.000 58.82637 72 ASP B N 1
ATOM 3551 C CA . ASP B 2 72 ? -27.44131 7.58845 64.04014 1.000 61.59891 72 ASP B CA 1
ATOM 3552 C C . ASP B 2 72 ? -26.58278 7.74801 65.28871 1.000 59.46756 72 ASP B C 1
ATOM 3553 O O . ASP B 2 72 ? -27.10156 7.74930 66.41110 1.000 57.40571 72 ASP B O 1
ATOM 3562 N N . GLN B 2 73 ? -25.26653 7.88681 65.11234 1.000 54.18320 73 GLN B N 1
ATOM 3563 C CA . GLN B 2 73 ? -24.37829 8.08240 66.25539 1.000 59.43700 73 GLN B CA 1
ATOM 3564 C C . GLN B 2 73 ? -24.64225 9.42629 66.92374 1.000 60.22037 73 GLN B C 1
ATOM 3565 O O . GLN B 2 73 ? -24.75246 9.50900 68.15236 1.000 53.55081 73 GLN B O 1
ATOM 3579 N N . ILE B 2 74 ? -24.74013 10.49422 66.12807 1.000 58.94580 74 ILE B N 1
ATOM 3580 C CA . ILE B 2 74 ? -25.05901 11.80720 66.68224 1.000 60.00959 74 ILE B CA 1
ATOM 3581 C C . ILE B 2 74 ? -26.36960 11.74810 67.45598 1.000 65.11603 74 ILE B C 1
ATOM 3582 O O . ILE B 2 74 ? -26.49294 12.32225 68.54469 1.000 54.63284 74 ILE B O 1
ATOM 3598 N N . GLU B 2 75 ? -27.36771 11.05173 66.90814 1.000 59.95508 75 GLU B N 1
ATOM 3599 C CA . GLU B 2 75 ? -28.65400 10.93703 67.58702 1.000 55.88821 75 GLU B CA 1
ATOM 3600 C C . GLU B 2 75 ? -28.49962 10.24379 68.93491 1.000 66.39435 75 GLU B 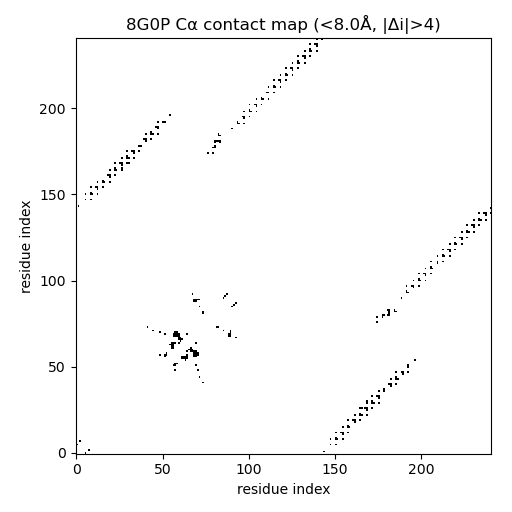C 1
ATOM 3601 O O . GLU B 2 75 ? -29.05033 10.69478 69.94610 1.000 57.96912 75 GLU B O 1
ATOM 3613 N N . SER B 2 76 ? -27.74972 9.14063 68.96868 1.000 60.94517 76 SER B N 1
ATOM 3614 C CA . SER B 2 76 ? -27.54089 8.42850 70.22517 1.000 62.14180 76 SER B CA 1
ATOM 3615 C C . SER B 2 76 ? -26.73220 9.27181 71.20348 1.000 61.68833 76 SER B C 1
ATOM 3616 O O . SER B 2 76 ? -27.10886 9.41837 72.37263 1.000 58.17294 76 SER B O 1
ATOM 3624 N N . ASP B 2 77 ? -25.61524 9.83941 70.74046 1.000 51.32829 77 ASP B N 1
ATOM 3625 C CA . ASP B 2 77 ? -24.78068 10.65062 71.62010 1.000 57.48882 77 ASP B CA 1
ATOM 3626 C C . ASP B 2 77 ? -25.53968 11.85609 72.15904 1.000 58.65390 77 ASP B C 1
ATOM 3627 O O . ASP B 2 77 ? -25.25364 12.32459 73.26635 1.000 57.02963 77 ASP B O 1
ATOM 3636 N N . GLU B 2 78 ? -26.50370 12.37628 71.39657 1.000 59.89642 78 GLU B N 1
ATOM 3637 C CA . GLU B 2 78 ? -27.30026 13.49284 71.89291 1.000 57.80021 78 GLU B CA 1
ATOM 3638 C C . GLU B 2 78 ? -28.22831 13.05418 73.01807 1.000 53.54088 78 GLU B C 1
ATOM 3639 O O . GLU B 2 78 ? -28.56884 13.86273 73.88905 1.000 50.09329 78 GLU B O 1
ATOM 3651 N N . SER B 2 79 ? -28.64579 11.78615 73.01826 1.000 59.44984 79 SER B N 1
ATOM 3652 C CA . SER B 2 79 ? -29.41843 11.26219 74.13948 1.000 58.44645 79 SER B CA 1
ATOM 3653 C C . SER B 2 79 ? -28.53642 11.08665 75.36940 1.000 57.00804 79 SER B C 1
ATOM 3654 O O . SER B 2 79 ? -28.89128 11.52703 76.46931 1.000 57.01849 79 SER B O 1
ATOM 3662 N N . GLU B 2 80 ? -27.37819 10.44195 75.19973 1.000 46.49063 80 GLU B N 1
ATOM 3663 C CA . GLU B 2 80 ? -26.47142 10.23249 76.32350 1.000 53.55693 80 GLU B CA 1
ATOM 3664 C C . GLU B 2 80 ? -26.13998 11.54596 77.01874 1.000 55.03047 80 GLU B C 1
ATOM 3665 O O . GLU B 2 80 ? -26.14346 11.62431 78.25239 1.000 49.39196 80 GLU B O 1
ATOM 3677 N N . LEU B 2 81 ? -25.85096 12.59194 76.24303 1.000 53.49699 81 LEU B N 1
ATOM 3678 C CA . LEU B 2 81 ? -25.53698 13.88251 76.84451 1.000 52.83305 81 LEU B CA 1
ATOM 3679 C C . LEU B 2 81 ? -26.73981 14.44834 77.58750 1.000 53.67162 81 LEU B C 1
ATOM 3680 O O . LEU B 2 81 ? -26.60506 14.96192 78.70364 1.000 51.99674 81 LEU B O 1
ATOM 3696 N N . LYS B 2 82 ? -27.92770 14.36652 76.98266 1.000 56.73383 82 LYS B N 1
ATOM 3697 C CA . LYS B 2 82 ? -29.13813 14.83103 77.65406 1.000 51.39641 82 LYS B CA 1
ATOM 3698 C C . LYS B 2 82 ? -29.29504 14.15978 79.01451 1.000 48.11534 82 LYS B C 1
ATOM 3699 O O . LYS B 2 82 ? -29.58584 14.82143 80.01803 1.000 50.75146 82 LYS B O 1
ATOM 3718 N N . LYS B 2 83 ? -29.10583 12.83901 79.06708 1.000 44.87834 83 LYS B N 1
ATOM 3719 C CA . LYS B 2 83 ? -29.18899 12.13307 80.34151 1.000 44.44942 83 LYS B CA 1
ATOM 3720 C C . LYS B 2 83 ? -28.14101 12.65064 81.31945 1.000 48.67360 83 LYS B C 1
ATOM 3721 O O . LYS B 2 83 ? -28.44503 12.93632 82.48247 1.000 48.71249 83 LYS B O 1
ATOM 3740 N N . LEU B 2 84 ? -26.89451 12.77938 80.86008 1.000 50.92166 84 LEU B N 1
ATOM 3741 C CA . LEU B 2 84 ? -25.82343 13.22002 81.74747 1.000 54.64717 84 LEU B CA 1
ATOM 3742 C C . LEU B 2 84 ? -26.10035 14.61070 82.30445 1.000 43.39943 84 LEU B C 1
ATOM 3743 O O . LEU B 2 84 ? -25.90267 14.85826 83.49907 1.000 48.16301 84 LEU B O 1
ATOM 3759 N N . LYS B 2 85 ? -26.54658 15.53761 81.45266 1.000 43.56343 85 LYS B N 1
ATOM 3760 C CA . LYS B 2 85 ? -26.82161 16.89106 81.92327 1.000 50.68595 85 LYS B CA 1
ATOM 3761 C C . LYS B 2 85 ? -27.96310 16.90544 82.93148 1.000 43.18033 85 LYS B C 1
ATOM 3762 O O . LYS B 2 85 ? -27.97238 17.73816 83.84450 1.000 42.05771 85 LYS B O 1
ATOM 3781 N N . THR B 2 86 ? -28.93200 15.99932 82.78379 1.000 42.86823 86 THR B N 1
ATOM 3782 C CA . THR B 2 86 ? -29.99668 15.89063 83.77547 1.000 48.73221 86 THR B CA 1
ATOM 3783 C C . THR B 2 86 ? -29.45305 15.38793 85.10750 1.000 53.68557 86 THR B C 1
ATOM 3784 O O . THR B 2 86 ? -29.82656 15.89851 86.17012 1.000 48.76828 86 THR B O 1
ATOM 3795 N N . GLU B 2 87 ? -28.57090 14.38582 85.07180 1.000 47.45658 87 GLU B N 1
ATOM 3796 C CA . GLU B 2 87 ? -27.96112 13.90032 86.30479 1.000 57.39097 87 GLU B CA 1
ATOM 3797 C C . GLU B 2 87 ? -27.09225 14.97499 86.94333 1.000 55.65339 87 GLU B C 1
ATOM 3798 O O . GLU B 2 87 ? -27.14118 15.18441 88.16121 1.000 45.50753 87 GLU B O 1
ATOM 3810 N N . GLU B 2 88 ? -26.28476 15.66525 86.13372 1.000 41.94461 88 GLU B N 1
ATOM 3811 C CA . GLU B 2 88 ? -25.47027 16.76255 86.64397 1.000 43.70940 88 GLU B CA 1
ATOM 3812 C C . GLU B 2 88 ? -26.31675 17.75239 87.43430 1.000 55.26093 88 GLU B C 1
ATOM 3813 O O . GLU B 2 88 ? -25.97592 18.12060 88.56445 1.000 42.33536 88 GLU B O 1
ATOM 3825 N N . ASN B 2 89 ? -27.43486 18.19053 86.85189 1.000 45.24230 89 ASN B N 1
ATOM 3826 C CA . ASN B 2 89 ? -28.26385 19.19393 87.50984 1.000 43.10868 89 ASN B CA 1
ATOM 3827 C C . ASN B 2 89 ? -28.87542 18.65240 88.79552 1.000 41.87375 89 ASN B C 1
ATOM 3828 O O . ASN B 2 89 ? -28.97566 19.37661 89.79253 1.000 45.19819 89 ASN B O 1
ATOM 3839 N N . SER B 2 90 ? -29.28985 17.38301 88.79308 1.000 42.87857 90 SER B N 1
ATOM 3840 C CA . SER B 2 90 ? -29.88594 16.79871 89.98987 1.000 47.85846 90 SER B CA 1
ATOM 3841 C C . SER B 2 90 ? -28.91677 16.83676 91.16446 1.000 51.84965 90 SER B C 1
ATOM 3842 O O . SER B 2 90 ? -29.30937 17.15251 92.29366 1.000 50.96189 90 SER B O 1
ATOM 3850 N N . PHE B 2 91 ? -27.64415 16.51858 90.91876 1.000 49.18770 91 PHE B N 1
ATOM 3851 C CA . PHE B 2 91 ? -26.66809 16.49930 92.00273 1.000 45.99116 91 PHE B CA 1
ATOM 3852 C C . PHE B 2 91 ? -26.30684 17.90386 92.45709 1.000 50.68072 91 PHE B C 1
ATOM 3853 O O . PHE B 2 91 ? -26.00044 18.10959 93.63658 1.000 52.24821 91 PHE B O 1
ATOM 3870 N N . LYS B 2 92 ? -26.33832 18.87993 91.54836 1.000 47.92033 92 LYS B N 1
ATOM 3871 C CA . LYS B 2 92 ? -26.20527 20.26837 91.97163 1.000 48.21630 92 LYS B CA 1
ATOM 3872 C C . LYS B 2 92 ? -27.34021 20.66271 92.90723 1.000 53.75551 92 LYS B C 1
ATOM 3873 O O . LYS B 2 92 ? -27.13665 21.45621 93.83308 1.000 56.27995 92 LYS B O 1
ATOM 3892 N N . ARG B 2 93 ? -28.53816 20.11613 92.68553 1.000 40.58353 93 ARG B N 1
ATOM 3893 C CA . ARG B 2 93 ? -29.65722 20.37335 93.58336 1.000 50.54908 93 ARG B CA 1
ATOM 3894 C C . ARG B 2 93 ? -29.51886 19.57872 94.87674 1.000 59.45070 93 ARG B C 1
ATOM 3895 O O . ARG B 2 93 ? -29.83614 20.08730 95.95805 1.000 45.29999 93 ARG B O 1
ATOM 3916 N N . LEU B 2 94 ? -29.04082 18.33457 94.78487 1.000 52.73779 94 LEU B N 1
ATOM 3917 C CA . LEU B 2 94 ? -28.83732 17.53100 95.98574 1.000 58.40186 94 LEU B CA 1
ATOM 3918 C C . LEU B 2 94 ? -27.80271 18.16931 96.90508 1.000 59.11952 94 LEU B C 1
ATOM 3919 O O . LEU B 2 94 ? -27.93546 18.11447 98.13357 1.000 64.25612 94 LEU B O 1
ATOM 3935 N N . MET B 2 95 ? -26.76258 18.77964 96.32883 1.000 53.51174 95 MET B N 1
ATOM 3936 C CA . MET B 2 95 ? -25.76202 19.45802 97.14587 1.000 68.46711 95 MET B CA 1
ATOM 3937 C C . MET B 2 95 ? -26.38766 20.55686 97.99439 1.000 56.15307 95 MET B C 1
ATOM 3938 O O . MET B 2 95 ? -25.92791 20.81719 99.11180 1.000 73.83186 95 MET B O 1
ATOM 3952 N N . ILE B 2 96 ? -27.43017 21.21165 97.48248 1.000 64.71755 96 ILE B N 1
ATOM 3953 C CA . ILE B 2 96 ? -28.05282 22.31169 98.21011 1.000 69.21766 96 ILE B CA 1
ATOM 3954 C C . ILE B 2 96 ? -28.95489 21.78445 99.31870 1.000 67.43944 96 ILE B C 1
ATOM 3955 O O . ILE B 2 96 ? -28.95479 22.31257 100.43620 1.000 69.45248 96 ILE B O 1
ATOM 3971 N N . VAL B 2 97 ? -29.73452 20.74256 99.03415 1.000 63.86354 97 VAL B N 1
ATOM 3972 C CA . VAL B 2 97 ? -30.61252 20.14038 100.03147 1.000 82.79085 97 VAL B CA 1
ATOM 3973 C C . VAL B 2 97 ? -29.82775 19.08662 100.80320 1.000 80.69511 97 VAL B C 1
ATOM 3974 O O . VAL B 2 97 ? -30.21255 17.91243 100.84519 1.000 68.42160 97 VAL B O 1
ATOM 3987 N N . CYS B 2 98 ? -28.72482 19.50157 101.41806 1.000 88.40884 98 CYS B N 1
ATOM 3988 C CA . CYS B 2 98 ? -27.85290 18.58469 102.14176 1.000 84.33978 98 CYS B CA 1
ATOM 3989 C C . CYS B 2 98 ? -28.21994 18.52969 103.62097 1.000 99.77728 98 CYS B C 1
ATOM 3990 O O . CYS B 2 98 ? -27.86552 17.58430 104.32601 1.000 99.35600 98 CYS B O 1
#

Organism: Homo sapiens (NCBI:txid9606)

Sequence (241 aa):
SCNHERNELQQTINKLTKDLEAEQQKLWNEELKYARGKEAIETQLAEYHKLARKLKLIPKGAENSKGYDFEIKFNPEAGANCLVKYRAQVYVPLKELLNETEEEINKALNKKMGLEDTLEQLNAMITESKRSVRTLKEEVQKCCKNYKEKMKDTVQKLKNARQEEVVEKYEIYGDSVDCLPSCQLEVQLYQKKIQDLSDNREKLASILKESLNLEDQIESDESELKKLKTEENSFKRLMIVC

Radius of gyration: 39.63 Å; Cα contacts (8 Å, |Δi|>4): 196; chains: 2; bounding box: 45×37×141 Å

Secondary structure (DSSP, 8-state):
-TTHHHHHHHHHHHHHHHHHHHHHHHHHHHHHHHHHHHHHHHHHHHHHHHHHHHTT--STT-TTSTT--------SS-SS-TTGGGIIIIIHHHHHHHHHHHHHHHHHHHHHHHHHHHHHHHHHHHHHHHHHHHHHHHHHHH-/-HHHHHHHHHHHHHHHHHHHHHHHHHHHHHHHHHHHHHHHHHHHHHHHHHHHHHHHHHHHHHHHHHHHHHHHHHHHHHHHHHHHHHHHHHHHHHHH--

InterPro domains:
  IPR005550 Kinetochore protein Ndc80 [PTHR10643] (1-627)
  IPR038273 Ndc80 domain superfamily [G3DSA:1.10.418.30] (77-196)
  IPR040967 Domain of unknown function DUF5595 [PF18077] (213-285)
  IPR055260 Kinetochore protein Ndc80, CH domain [PF03801] (52-197)
  IPR057091 Kinetochore protein NDC80 loop region [PF24487] (377-609)

Nearest PDB structures (foldseek):
  8g0p-assembly1_A  TM=1.007E+00  e=3.597E-20  Homo sapiens

GO terms:
  GO:0051298 centrosome duplication (P, IDA)
  GO:0051310 metaphase chromosome alignment (P, IDA)
  GO:0000776 kinetochore (C, IDA)
  GO:0031262 Ndc80 complex (C, IDA)
  GO:0051315 attachment of mitotic spindle microtubules to kinetochore (P, IDA)
  GO:0140483 kinetochore adaptor activity (F, IDA)
  GO:0051310 metaphase chromosome alignment (P, IMP)
  GO:0051315 attachment of mitotic spindle microtubules to kinetochore (P, IMP)
  GO:0007052 mitotic spindle organization (P, IMP)
  GO:0007059 chromosome segregation (P, IMP)
  GO:0090267 positive regulation of mitotic cell cycle spindle assembly checkpoint (P, IMP)
  GO:0008608 attachment of spindle microtubules to kinetochore (P, IMP)
  GO:0000132 establishment of mitotic spindle orientation (P, IMP)
  GO:0005515 protein binding (F, IPI)
  GO:0000775 chromosome, centromeric region (C, TAS)
  GO:0005634 nucleus (C, TAS)
  GO:0000070 mitotic sister chromatid segregation (P, TAS)
  GO:0000278 mitotic cell cycle (P, TAS)
  GO:0005813 centrosome (C, IDA)
  GO:0007057 spindle assembly involved in female meiosis I (P, IDA)

Solvent-accessible surface area: 16039 Å² total; per-residue (Å²): 76,85,89,154,75,88,61,121,28,67,130,51,20,64,126,12,66,139,35,24,104,48,30,98,129,94,19,152,93,18,43,71,86,16,42,154,22,42,109,46,2,72,63,47,10,61,97,0,28,117,27,0,129,134,23,88,0,14,87,141,68,20,134,39,0,116,71,82,44,0,65,7,119,27,91,100,102,42,56,77,55,22,1,46,160,39,91,75,72,0,34,76,7,2,122,66,5,18,71,66,13,84,100,67,5,97,118,10,49,109,103,36,122,36,28,79,96,48,30,112,117,16,73,45,96,12,76,115,12,110,165,31,13,118,43,15,94,73,72,39,144,166,114,105,135,135,94,6,96,90,0,100,88,27,24,83,143,24,78,75,39,66,122,106,22,51,98,91,56,92,92,51,15,94,18,28,107,40,19,79,39,3,82,94,6,3,90,43,2,58,126,56,0,77,59,1,13,69,29,65,112,105,34,60,66,16,90,144,70,7,112,83,30,64,84,83,19,118,66,22,95,47,64,27,124,111,16,95,83,75,16,61,32,54,85,142,92,66,144,125,138

Foldseek 3Di:
DVPPVVVVVVVVVVVVVVVVVVVVVVVVVVVVVVVVVVVVVVVVLVVVVVVCVVVQCDDQPGPLVPRAHQRDDDDPDDPDCRPVVCCVRHVVVVVVSVVVVVVVVVVVVVVVVVVVVVVVVVVVVVVVVVVVVVVVVVVVVVD/DCVVVVVVVVVVVVVVVVVVVVVVVVVVVVVVVVCVVVVVVVVVVVVVVVVVVVVVVVVVVVVVVVVVVVVVVVVVVVVVVVVVVVVVVVVVVVVVVD

B-factor: mean 78.28, std 23.32, range [38.54, 194.81]